Protein AF-A0A382B679-F1 (afdb_monomer)

Sequence (355 aa):
MILNRIDPGTACTVRETGKTGTVKKIYFYPTKFEIEFPDGHVEHYSSKDIEFDGINQESATLQLPPVPDDGIGECWTDWKPFKGESIVKHHFSTTKNLMWKMLTSLEMYNVWFYGIQRAMPHIDTDRYVHRYNFSQLDLKPGAYFKIRPMTIAPWFKCRIMTMEKEKEFGFTFRTTPLTNEYIQFSIHETEVGVWVTCRRTSQGFFSILNQINWLKKSKILQRLDTIVPKVDLKTEDDNADGDTGVPTQFGGFTSRQDYIDYAINMGMQGNMDFVNGIPEKPIRGMAKAGILKAKRTGETPPCPEKPRGGSVPSSGGGVAALSTDELVTYLVNKGLDGDMDTVNGHENKAVRGKA

Solvent-accessible surface area (backbone atoms only — not comparable to full-atom values): 20715 Å² total; per-residue (Å²): 139,69,77,89,74,71,56,73,65,44,50,31,32,33,67,90,77,68,49,63,29,29,31,69,46,77,54,85,82,86,55,49,35,34,33,39,32,92,86,74,50,75,48,79,42,37,76,85,48,44,48,45,71,96,52,91,72,79,76,87,72,82,86,67,69,99,63,52,96,86,25,65,54,62,70,54,74,52,74,52,96,43,35,23,42,34,40,31,29,34,52,39,44,28,55,58,68,58,52,39,50,61,73,67,40,56,74,54,34,41,78,31,41,73,62,35,58,40,52,40,40,63,58,94,60,91,54,71,72,60,33,64,35,58,93,75,52,74,90,46,63,72,33,46,31,33,35,29,30,75,57,95,53,70,76,31,81,24,39,31,66,43,72,41,90,66,39,35,46,25,31,40,44,58,71,52,100,74,45,53,33,41,39,37,38,38,50,44,82,53,83,63,21,26,39,38,35,44,38,40,39,26,57,41,90,48,16,70,65,72,58,59,64,43,84,60,55,61,44,29,59,61,45,39,55,77,73,52,74,76,45,90,50,72,70,94,77,80,87,70,88,78,92,70,92,70,83,61,88,47,79,58,47,94,43,73,64,50,39,35,30,34,36,20,51,38,40,70,73,66,40,50,64,65,41,68,66,45,83,54,65,68,57,34,49,51,22,54,51,46,34,54,47,25,74,72,70,73,56,74,71,71,77,61,80,79,62,93,75,79,81,81,82,75,92,73,88,52,83,86,65,49,52,76,67,56,45,27,52,53,36,31,53,35,42,74,74,67,40,51,66,67,37,69,68,45,85,54,62,69,53,46,74,72,68

Radius of gyration: 33.29 Å; Cα contacts (8 Å, |Δi|>4): 539; chains: 1; bounding box: 71×67×91 Å

Mean predicted aligned error: 19.25 Å

Structure (mmCIF, N/CA/C/O backbone):
data_AF-A0A382B679-F1
#
_entry.id   AF-A0A382B679-F1
#
loop_
_atom_site.group_PDB
_atom_site.id
_atom_site.type_symbol
_atom_site.label_atom_id
_atom_site.label_alt_id
_atom_site.label_comp_id
_atom_site.label_asym_id
_atom_site.label_entity_id
_atom_site.label_seq_id
_atom_site.pdbx_PDB_ins_code
_atom_site.Cartn_x
_atom_site.Cartn_y
_atom_site.Cartn_z
_atom_site.occupancy
_atom_site.B_iso_or_equiv
_atom_site.auth_seq_id
_atom_site.auth_comp_id
_atom_site.auth_asym_id
_atom_site.auth_atom_id
_atom_site.pdbx_PDB_model_num
ATOM 1 N N . MET A 1 1 ? -29.886 -5.579 34.626 1.00 48.09 1 MET A N 1
ATOM 2 C CA . MET A 1 1 ? -30.957 -4.835 35.335 1.00 48.09 1 MET A CA 1
ATOM 3 C C . MET A 1 1 ? -30.725 -4.880 36.848 1.00 48.09 1 MET A C 1
ATOM 5 O O . MET A 1 1 ? -31.315 -5.707 37.528 1.00 48.09 1 MET A O 1
ATOM 9 N N . ILE A 1 2 ? -29.849 -4.017 37.377 1.00 59.00 2 ILE A N 1
ATOM 10 C CA . ILE A 1 2 ? -29.604 -3.881 38.834 1.00 59.00 2 ILE A CA 1
ATOM 11 C C . ILE A 1 2 ? -30.245 -2.590 39.394 1.00 59.00 2 ILE A C 1
ATOM 13 O O . ILE A 1 2 ? -30.511 -2.496 40.585 1.00 59.00 2 ILE A O 1
ATOM 17 N N . LEU A 1 3 ? -30.605 -1.638 38.523 1.00 59.91 3 LEU A N 1
ATOM 18 C CA . LEU A 1 3 ? -31.162 -0.320 38.872 1.00 59.91 3 LEU A CA 1
ATOM 19 C C . LEU A 1 3 ? -32.538 -0.359 39.573 1.00 59.91 3 LEU A C 1
ATOM 21 O O . LEU A 1 3 ? -32.919 0.623 40.194 1.00 59.91 3 LEU A O 1
ATOM 25 N N . ASN A 1 4 ? -33.262 -1.484 39.533 1.00 64.62 4 ASN A N 1
ATOM 26 C CA . ASN A 1 4 ? -34.530 -1.659 40.261 1.00 64.62 4 ASN A CA 1
ATOM 27 C C . ASN A 1 4 ? -34.333 -1.881 41.776 1.00 64.62 4 ASN A C 1
ATOM 29 O O . ASN A 1 4 ? -35.314 -2.056 42.488 1.00 64.62 4 ASN A O 1
ATOM 33 N N . ARG A 1 5 ? -33.080 -1.940 42.252 1.00 66.25 5 ARG A N 1
ATOM 34 C CA . ARG A 1 5 ? -32.710 -2.135 43.667 1.00 66.25 5 ARG A CA 1
ATOM 35 C C . ARG A 1 5 ? -32.285 -0.840 44.366 1.00 66.25 5 ARG A C 1
ATOM 37 O O . ARG A 1 5 ? -31.728 -0.902 45.453 1.00 66.25 5 ARG A O 1
ATOM 44 N N . ILE A 1 6 ? -32.451 0.308 43.710 1.00 72.62 6 ILE A N 1
ATOM 45 C CA . ILE A 1 6 ? -32.097 1.601 44.294 1.00 72.62 6 ILE A CA 1
ATOM 46 C C . ILE A 1 6 ? -33.282 2.061 45.129 1.00 72.62 6 ILE A C 1
ATOM 48 O O . ILE A 1 6 ? -34.364 2.278 44.587 1.00 72.62 6 ILE A O 1
ATOM 52 N N . ASP A 1 7 ? -33.052 2.234 46.425 1.00 76.25 7 ASP A N 1
ATOM 53 C CA . ASP A 1 7 ? -34.023 2.815 47.342 1.00 76.25 7 ASP A CA 1
ATOM 54 C C . ASP A 1 7 ? -33.708 4.305 47.578 1.00 76.25 7 ASP A C 1
ATOM 56 O O . ASP A 1 7 ? -32.536 4.714 47.535 1.00 76.25 7 ASP A O 1
ATOM 60 N N . PRO A 1 8 ? -34.725 5.151 47.832 1.00 76.06 8 PRO A N 1
ATOM 61 C CA . PRO A 1 8 ? -34.507 6.510 48.317 1.00 76.06 8 PRO A CA 1
ATOM 62 C C . PRO A 1 8 ? -33.623 6.496 49.577 1.00 76.06 8 PRO A C 1
ATOM 64 O O . PRO A 1 8 ? -33.892 5.754 50.519 1.00 76.06 8 PRO A O 1
ATOM 67 N N . GLY A 1 9 ? -32.559 7.298 49.585 1.00 74.56 9 GLY A N 1
ATOM 68 C CA . GLY A 1 9 ? -31.523 7.328 50.624 1.00 74.56 9 GLY A CA 1
ATOM 69 C C . GLY A 1 9 ? -30.183 6.709 50.210 1.00 74.56 9 GLY A C 1
ATOM 70 O O . GLY A 1 9 ? -29.210 6.840 50.947 1.00 74.56 9 GLY A O 1
ATOM 71 N N . THR A 1 10 ? -30.095 6.086 49.031 1.00 81.12 10 THR A N 1
ATOM 72 C CA . THR A 1 10 ? -28.827 5.543 48.512 1.00 81.12 10 THR A CA 1
ATOM 73 C C . THR A 1 10 ? -27.819 6.671 48.249 1.00 81.12 10 THR A C 1
ATOM 75 O O . THR A 1 10 ? -28.161 7.677 47.619 1.00 81.12 10 THR A O 1
ATOM 78 N N . ALA A 1 11 ? -26.579 6.507 48.724 1.00 81.56 11 ALA A N 1
ATOM 79 C CA . ALA A 1 11 ? -25.482 7.429 48.443 1.00 81.56 11 ALA A CA 1
ATOM 80 C C . ALA A 1 11 ? -25.020 7.284 46.987 1.00 81.56 11 ALA A C 1
ATOM 82 O O . ALA A 1 11 ? -24.944 6.179 46.443 1.00 81.56 11 ALA A O 1
ATOM 83 N N . CYS A 1 12 ? -24.735 8.407 46.340 1.00 79.19 12 CYS A N 1
ATOM 84 C CA . CYS A 1 12 ? -24.373 8.426 44.934 1.00 79.19 12 CYS A CA 1
ATOM 85 C C . CYS A 1 12 ? -23.374 9.540 44.616 1.00 79.19 12 CYS A C 1
ATOM 87 O O . CYS A 1 12 ? -23.339 10.571 45.289 1.00 79.19 12 CYS A O 1
ATOM 89 N N . THR A 1 13 ? -22.562 9.321 43.589 1.00 83.12 13 THR A N 1
ATOM 90 C CA . THR A 1 13 ? -21.509 10.237 43.150 1.00 83.12 13 THR A CA 1
ATOM 91 C C . THR A 1 13 ? -21.766 10.628 41.704 1.00 83.12 13 THR A C 1
ATOM 93 O O . THR A 1 13 ? -21.940 9.767 40.841 1.00 83.12 13 THR A O 1
ATOM 96 N N . VAL A 1 14 ? -21.786 11.928 41.419 1.00 81.38 14 VAL A N 1
ATOM 97 C CA . VAL A 1 14 ? -21.922 12.429 40.046 1.00 81.38 14 VAL A CA 1
ATOM 98 C C . VAL A 1 14 ? -20.587 12.273 39.319 1.00 81.38 14 VAL A C 1
ATOM 100 O O . VAL A 1 14 ? -19.566 12.769 39.794 1.00 81.38 14 VAL A O 1
ATOM 103 N N . ARG A 1 15 ? -20.583 11.623 38.151 1.00 79.31 15 ARG A N 1
ATOM 104 C CA . ARG A 1 15 ? -19.355 11.296 37.400 1.00 79.31 15 ARG A CA 1
ATOM 105 C C . ARG A 1 15 ? -18.600 12.531 36.900 1.00 79.31 15 ARG A C 1
ATOM 107 O O . ARG A 1 15 ? -17.377 12.545 36.928 1.00 79.31 15 ARG A O 1
ATOM 114 N N . GLU A 1 16 ? -19.311 13.568 36.453 1.00 75.88 16 GLU A N 1
ATOM 115 C CA . GLU A 1 16 ? -18.689 14.780 35.892 1.00 75.88 16 GLU A CA 1
ATOM 116 C C . GLU A 1 16 ? -18.066 15.689 36.955 1.00 75.88 16 GLU A C 1
ATOM 118 O O . GLU A 1 16 ? -17.020 16.293 36.730 1.00 75.88 16 GLU A O 1
ATOM 123 N N . THR A 1 17 ? -18.717 15.811 38.114 1.00 75.69 17 THR A N 1
ATOM 124 C CA . THR A 1 17 ? -18.329 16.778 39.152 1.00 75.69 17 THR A CA 1
ATOM 125 C C . THR A 1 17 ? -17.650 16.130 40.354 1.00 75.69 17 THR A C 1
ATOM 127 O O . THR A 1 17 ? -17.071 16.841 41.174 1.00 75.69 17 THR A O 1
ATOM 130 N N . GLY A 1 18 ? -17.723 14.802 40.488 1.00 76.81 18 GLY A N 1
ATOM 131 C CA . GLY A 1 18 ? -17.204 14.046 41.630 1.00 76.81 18 GLY A CA 1
ATOM 132 C C . GLY A 1 18 ? -17.934 14.323 42.948 1.00 76.81 18 GLY A C 1
ATOM 133 O O . GLY A 1 18 ? -17.474 13.891 44.003 1.00 76.81 18 GLY A O 1
ATOM 134 N N . LYS A 1 19 ? -19.047 15.068 42.921 1.00 80.62 19 LYS A N 1
ATOM 135 C CA . LYS A 1 19 ? -19.799 15.438 44.124 1.00 80.62 19 LYS A CA 1
ATOM 136 C C . LYS A 1 19 ? -20.657 14.273 44.602 1.00 80.62 19 LYS A C 1
ATOM 138 O O . LYS A 1 19 ? -21.326 13.620 43.800 1.00 80.62 19 LYS A O 1
ATOM 143 N N . THR A 1 20 ? -20.667 14.062 45.913 1.00 82.00 20 THR A N 1
ATOM 144 C CA . THR A 1 20 ? -21.483 13.049 46.580 1.00 82.00 20 THR A CA 1
ATOM 145 C C . THR A 1 20 ? -22.825 13.634 47.018 1.00 82.00 20 THR A C 1
ATOM 147 O O . THR A 1 20 ? -22.902 14.764 47.504 1.00 82.00 20 THR A O 1
ATOM 150 N N . GLY A 1 21 ? -23.897 12.869 46.840 1.00 83.94 21 GLY A N 1
ATOM 151 C CA . GLY A 1 21 ? -25.256 13.245 47.217 1.00 83.94 21 GLY A CA 1
ATOM 152 C C . GLY A 1 21 ? -26.111 12.024 47.545 1.00 83.94 21 GLY A C 1
ATOM 153 O O . GLY A 1 21 ? -25.662 10.880 47.442 1.00 83.94 21 GLY A O 1
ATOM 154 N N . THR A 1 22 ? -27.353 12.263 47.957 1.00 85.38 22 THR A N 1
ATOM 155 C CA . THR A 1 22 ? -28.300 11.198 48.332 1.00 85.38 22 THR A CA 1
ATOM 156 C C . THR A 1 22 ? -29.531 11.214 47.436 1.00 85.38 22 THR A C 1
ATOM 158 O O . THR A 1 22 ? -30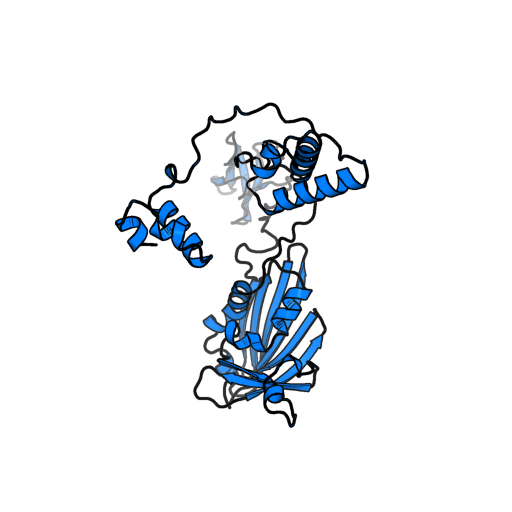.044 12.276 47.081 1.00 85.38 22 THR A O 1
ATOM 161 N N . VAL A 1 23 ? -30.007 10.030 47.045 1.00 82.69 23 VAL A N 1
ATOM 162 C CA . VAL A 1 23 ? -31.189 9.897 46.181 1.00 82.69 23 VAL A CA 1
ATOM 163 C C . VAL A 1 23 ? -32.452 10.204 46.984 1.00 82.69 23 VAL A C 1
ATOM 165 O O . VAL A 1 23 ? -32.832 9.429 47.856 1.00 82.69 23 VAL A O 1
ATOM 168 N N . LYS A 1 24 ? -33.141 11.305 46.677 1.00 81.94 24 LYS A N 1
ATOM 169 C CA . LYS A 1 24 ? -34.356 11.735 47.392 1.00 81.94 24 LYS A CA 1
ATOM 170 C C . LYS A 1 24 ? -35.624 11.137 46.797 1.00 81.94 24 LYS A C 1
ATOM 172 O O . LYS A 1 24 ? -36.516 10.691 47.518 1.00 81.94 24 LYS A O 1
ATOM 177 N N . LYS A 1 25 ? -35.715 11.145 45.467 1.00 80.50 25 LYS A N 1
ATOM 178 C CA . LYS A 1 25 ? -36.855 10.616 44.716 1.00 80.50 25 LYS A CA 1
ATOM 179 C C . LYS A 1 25 ? -36.383 9.902 43.464 1.00 80.50 25 LYS A C 1
ATOM 181 O O . LYS A 1 25 ? -35.457 10.336 42.778 1.00 80.50 25 LYS A O 1
ATOM 186 N N . ILE A 1 26 ? -37.076 8.811 43.168 1.00 77.19 26 ILE A N 1
ATOM 187 C CA . ILE A 1 26 ? -36.872 7.997 41.978 1.00 77.19 26 ILE A CA 1
ATOM 188 C C . ILE A 1 26 ? -38.131 8.142 41.136 1.00 77.19 26 ILE A C 1
ATOM 190 O O . ILE A 1 26 ? -39.224 7.784 41.575 1.00 77.19 26 ILE A O 1
ATOM 194 N N . TYR A 1 27 ? -37.990 8.690 39.934 1.00 77.25 27 TYR A N 1
ATOM 195 C CA . TYR A 1 27 ? -39.102 8.794 38.998 1.00 77.25 27 TYR A CA 1
ATOM 196 C C . TYR A 1 27 ? -39.236 7.458 38.250 1.00 77.25 27 TYR A C 1
ATOM 198 O O . TYR A 1 27 ? -38.284 6.986 37.625 1.00 77.25 27 TYR A O 1
ATOM 206 N N . PHE A 1 28 ? -40.396 6.800 38.382 1.00 57.09 28 PHE A N 1
ATOM 207 C CA . PHE A 1 28 ? -40.606 5.439 37.877 1.00 57.09 28 PHE A CA 1
ATOM 208 C C . PHE A 1 28 ? -40.767 5.435 36.347 1.00 57.09 28 PHE A C 1
ATOM 210 O O . PHE A 1 28 ? -41.571 6.191 35.807 1.00 57.09 28 PHE A O 1
ATOM 217 N N . TYR A 1 29 ? -40.026 4.534 35.690 1.00 50.34 29 TYR A N 1
ATOM 218 C CA . TYR A 1 29 ? -39.764 4.411 34.244 1.00 50.34 29 TYR A CA 1
ATOM 219 C C . TYR A 1 29 ? -38.767 5.442 33.662 1.00 50.34 29 TYR A C 1
ATOM 221 O O . TYR A 1 29 ? -39.010 6.643 33.639 1.00 50.34 29 TYR A O 1
ATOM 229 N N . PRO A 1 30 ? -37.603 4.986 33.172 1.00 55.56 30 PRO A N 1
ATOM 230 C CA . PRO A 1 30 ? -36.353 5.114 33.909 1.00 55.56 30 PRO A CA 1
ATOM 231 C C . PRO A 1 30 ? -35.388 6.041 33.171 1.00 55.56 30 PRO A C 1
ATOM 233 O O . PRO A 1 30 ? -34.813 5.655 32.161 1.00 55.56 30 PRO A O 1
ATOM 236 N N . THR A 1 31 ? -35.197 7.265 33.659 1.00 66.38 31 THR A N 1
ATOM 237 C CA . THR A 1 31 ? -34.135 8.150 33.136 1.00 66.38 31 THR A CA 1
ATOM 238 C C . THR A 1 31 ? -33.651 9.219 34.108 1.00 66.38 31 THR A C 1
ATOM 240 O O . THR A 1 31 ? -32.682 9.885 33.766 1.00 66.38 31 THR A O 1
ATOM 243 N N . LYS A 1 32 ? -34.283 9.442 35.273 1.00 78.69 32 LYS A N 1
ATOM 244 C CA . LYS A 1 32 ? -33.943 10.587 36.136 1.00 78.69 32 LYS A CA 1
ATOM 245 C C . LYS A 1 32 ? -34.036 10.278 37.633 1.00 78.69 32 LYS A C 1
ATOM 247 O O . LYS A 1 32 ? -35.041 9.735 38.092 1.00 78.69 32 LYS A O 1
ATOM 252 N N . PHE A 1 33 ? -33.011 10.694 38.372 1.00 81.56 33 PHE A N 1
ATOM 253 C CA . PHE A 1 33 ? -32.907 10.661 39.830 1.00 81.56 33 PHE A CA 1
ATOM 254 C C . PHE A 1 33 ? -32.815 12.081 40.366 1.00 81.56 33 PHE A C 1
ATOM 256 O O . PHE A 1 33 ? -32.089 12.904 39.811 1.00 81.56 33 PHE A O 1
ATOM 263 N N . GLU A 1 34 ? -33.539 12.352 41.444 1.00 82.94 34 GLU A N 1
ATOM 264 C CA . GLU A 1 34 ? -33.421 13.599 42.194 1.00 82.94 34 GLU A CA 1
ATOM 265 C C . GLU A 1 34 ? -32.376 13.404 43.296 1.00 82.94 34 GLU A C 1
ATOM 267 O O . GLU A 1 34 ? -32.580 12.586 44.200 1.00 82.94 34 GLU A O 1
ATOM 272 N N . ILE A 1 35 ? -31.253 14.115 43.191 1.00 82.31 35 ILE A N 1
ATOM 273 C CA . ILE A 1 35 ? -30.131 14.037 44.131 1.00 82.31 35 ILE A CA 1
ATOM 274 C C . ILE A 1 35 ? -30.124 15.290 44.996 1.00 82.31 35 ILE A C 1
ATOM 276 O O . ILE A 1 35 ? -30.135 16.406 44.478 1.00 82.31 35 ILE A O 1
ATOM 280 N N . GLU A 1 36 ? -30.069 15.094 46.308 1.00 83.88 36 GLU A N 1
ATOM 281 C CA . GLU A 1 36 ? -29.874 16.154 47.293 1.00 83.88 36 GLU A CA 1
ATOM 282 C C . GLU A 1 36 ? -28.410 16.175 47.745 1.00 83.88 36 GLU A C 1
ATOM 284 O O . GLU A 1 36 ? -27.866 15.160 48.201 1.00 83.88 36 GLU A O 1
ATOM 289 N N . PHE A 1 37 ? -27.767 17.331 47.580 1.00 83.44 37 PHE A N 1
ATOM 290 C CA . PHE A 1 37 ? -26.382 17.571 47.982 1.00 83.44 37 PHE A CA 1
ATOM 291 C C . PHE A 1 37 ? -26.294 18.101 49.424 1.00 83.44 37 PHE A C 1
ATOM 293 O O . PHE A 1 37 ? -27.277 18.643 49.934 1.00 83.44 37 PHE A O 1
ATOM 300 N N . PRO A 1 38 ? -25.114 18.028 50.073 1.00 77.69 38 PRO A N 1
ATOM 301 C CA . PRO A 1 38 ? -24.908 18.533 51.437 1.00 77.69 38 PRO A CA 1
ATOM 302 C C . PRO A 1 38 ? -25.279 20.013 51.632 1.00 77.69 38 PRO A C 1
ATOM 304 O O . PRO A 1 38 ? -25.639 20.416 52.733 1.00 77.69 38 PRO A O 1
ATOM 307 N N . ASP A 1 39 ? -25.239 20.801 50.553 1.00 77.50 39 ASP A N 1
ATOM 308 C CA . ASP A 1 39 ? -25.575 22.230 50.536 1.00 77.50 39 ASP A CA 1
ATOM 309 C C . ASP A 1 39 ? -27.096 22.504 50.465 1.00 77.50 39 ASP A C 1
ATOM 311 O O . ASP A 1 39 ? -27.519 23.655 50.359 1.00 77.50 39 ASP A O 1
ATOM 315 N N . GLY A 1 40 ? -27.939 21.461 50.475 1.00 75.69 40 GLY A N 1
ATOM 316 C CA . GLY A 1 40 ? -29.402 21.562 50.356 1.00 75.69 40 GLY A CA 1
ATOM 317 C C . GLY A 1 40 ? -29.912 21.810 48.930 1.00 75.69 40 GLY A C 1
ATOM 318 O O . GLY A 1 40 ? -31.115 21.963 48.717 1.00 75.69 40 GLY A O 1
ATOM 319 N N . HIS A 1 41 ? -29.013 21.850 47.943 1.00 82.69 41 HIS A N 1
ATOM 320 C CA . HIS A 1 41 ? -29.359 21.970 46.529 1.00 82.69 41 HIS A CA 1
ATOM 321 C C . HIS A 1 41 ? -29.820 20.623 45.961 1.00 82.69 41 HIS A C 1
ATOM 323 O O . HIS A 1 41 ? -29.263 19.575 46.296 1.00 82.69 41 HIS A O 1
ATOM 329 N N . VAL A 1 42 ? -30.817 20.666 45.076 1.00 82.62 42 VAL A N 1
ATOM 330 C CA . VAL A 1 42 ? -31.427 19.479 44.474 1.00 82.62 42 VAL A CA 1
ATOM 331 C C . VAL A 1 42 ? -31.299 19.544 42.957 1.00 82.62 42 VAL A C 1
ATOM 333 O O . VAL A 1 42 ? -31.737 20.510 42.335 1.00 82.62 42 VAL A O 1
ATOM 336 N N . GLU A 1 43 ? -30.735 18.501 42.353 1.00 82.88 43 GLU A N 1
ATOM 337 C CA . GLU A 1 43 ? -30.569 18.395 40.899 1.00 82.88 43 GLU A CA 1
ATOM 338 C C . GLU A 1 43 ? -31.060 17.056 40.365 1.00 82.88 43 GLU A C 1
ATOM 340 O O . GLU A 1 43 ? -31.185 16.069 41.090 1.00 82.88 43 GLU A O 1
ATOM 345 N N . HIS A 1 44 ? -31.343 17.038 39.064 1.00 83.44 44 HIS A N 1
ATOM 346 C CA . HIS A 1 44 ? -31.867 15.874 38.368 1.00 83.44 44 HIS A CA 1
ATOM 347 C C . HIS A 1 44 ? -30.801 15.302 37.440 1.00 83.44 44 HIS A C 1
ATOM 349 O O . HIS A 1 44 ? -30.386 15.976 36.500 1.00 83.44 44 HIS A O 1
ATOM 355 N N . TYR A 1 45 ? -30.421 14.049 37.663 1.00 80.56 45 TYR A N 1
ATOM 356 C CA . TYR A 1 45 ? -29.371 13.371 36.902 1.00 80.56 45 TYR A CA 1
ATOM 357 C C . TYR A 1 45 ? -29.867 12.059 36.297 1.00 80.56 45 TYR A C 1
ATOM 359 O O . TYR A 1 45 ? -30.781 11.427 36.835 1.00 80.56 45 TYR A O 1
ATOM 367 N N . SER A 1 46 ? -29.276 11.637 35.176 1.00 81.56 46 SER A N 1
ATOM 368 C CA . SER A 1 46 ? -29.605 10.354 34.554 1.00 81.56 46 SER A CA 1
ATOM 369 C C . SER A 1 46 ? -28.846 9.198 35.190 1.00 81.56 46 SER A C 1
ATOM 371 O O . SER A 1 46 ? -27.784 9.376 35.774 1.00 81.56 46 SER A O 1
ATOM 373 N N . SER A 1 47 ? -29.346 7.973 35.014 1.00 75.94 47 SER A N 1
ATOM 374 C CA . SER A 1 47 ? -28.679 6.755 35.499 1.00 75.94 47 SER A CA 1
ATOM 375 C C . SER A 1 47 ? -27.251 6.584 34.973 1.00 75.94 47 SER A C 1
ATOM 377 O O . SER A 1 47 ? -26.490 5.819 35.551 1.00 75.94 47 SER A O 1
ATOM 379 N N . LYS A 1 48 ? -26.919 7.227 33.846 1.00 75.25 48 LYS A N 1
ATOM 380 C CA . LYS A 1 48 ? -25.593 7.179 33.214 1.00 75.25 48 LYS A CA 1
ATOM 381 C C . LYS A 1 48 ? -24.603 8.174 33.825 1.00 75.25 48 LYS A C 1
ATOM 383 O O . LYS A 1 48 ? -23.402 7.948 33.730 1.00 75.25 48 LYS A O 1
ATOM 388 N N . ASP A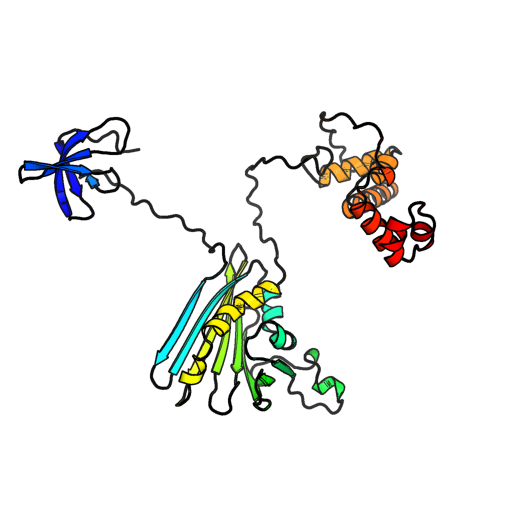 1 49 ? -25.104 9.232 34.456 1.00 77.31 49 ASP A N 1
ATOM 389 C CA . ASP A 1 49 ? -24.296 10.356 34.945 1.00 77.31 49 ASP A CA 1
ATOM 390 C C . ASP A 1 49 ? -23.884 10.164 36.414 1.00 77.31 49 ASP A C 1
ATOM 392 O O . ASP A 1 49 ? -23.093 10.936 36.955 1.00 77.31 49 ASP A O 1
ATOM 396 N N . ILE A 1 50 ? -24.422 9.127 37.064 1.00 79.44 50 ILE A N 1
ATOM 397 C CA . ILE A 1 50 ? -24.328 8.884 38.503 1.00 79.44 50 ILE A CA 1
ATOM 398 C C . ILE A 1 50 ? -23.798 7.474 38.750 1.00 79.44 50 ILE A C 1
ATOM 400 O O . ILE A 1 50 ? -24.291 6.508 38.165 1.00 79.44 50 ILE A O 1
ATOM 404 N N . GLU A 1 51 ? -22.848 7.345 39.666 1.00 80.56 51 GLU A N 1
ATOM 405 C CA . GLU A 1 51 ? -22.442 6.070 40.255 1.00 80.56 51 GLU A CA 1
ATOM 406 C C . GLU A 1 51 ? -23.117 5.905 41.617 1.00 80.56 51 GLU A C 1
ATOM 408 O O . GLU A 1 51 ? -23.037 6.787 42.470 1.00 80.56 51 GLU A O 1
ATOM 413 N N . PHE A 1 52 ? -23.818 4.790 41.819 1.00 80.12 52 PHE A N 1
ATOM 414 C CA . PHE A 1 52 ? -24.449 4.478 43.102 1.00 80.12 52 PHE A CA 1
ATOM 415 C C . PHE A 1 52 ? -23.499 3.639 43.946 1.00 80.12 52 PHE A C 1
ATOM 417 O O . PHE A 1 52 ? -22.931 2.659 43.456 1.00 80.12 52 PHE A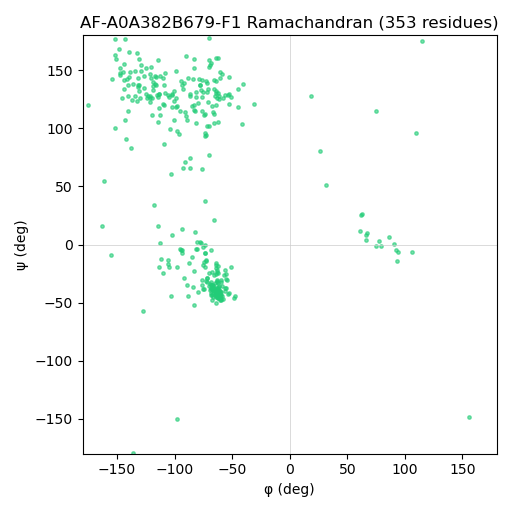 O 1
ATOM 424 N N . ASP A 1 53 ? -23.360 3.999 45.217 1.00 73.75 53 ASP A N 1
ATOM 425 C CA . ASP A 1 53 ? -22.514 3.260 46.143 1.00 73.75 53 ASP A CA 1
ATOM 426 C C . ASP A 1 53 ? -23.063 1.833 46.345 1.00 73.75 53 ASP A C 1
ATOM 428 O O . ASP A 1 53 ? -24.264 1.628 46.538 1.00 73.75 53 ASP A O 1
ATOM 432 N N . GLY A 1 54 ? -22.199 0.825 46.217 1.00 68.44 54 GLY A N 1
ATOM 433 C CA . GLY A 1 54 ? -22.579 -0.593 46.288 1.00 68.44 54 GLY A CA 1
ATOM 434 C C . GLY A 1 54 ? -23.222 -1.203 45.029 1.00 68.44 54 GLY A C 1
ATOM 435 O O . GLY A 1 54 ? -23.489 -2.408 45.021 1.00 68.44 54 GLY A O 1
ATOM 436 N N . ILE A 1 55 ? -23.434 -0.440 43.947 1.00 71.31 55 ILE A N 1
ATOM 437 C CA . ILE A 1 55 ? -23.917 -0.974 42.660 1.00 71.31 55 ILE A CA 1
ATOM 438 C C . ILE A 1 55 ? -22.823 -0.843 41.604 1.00 71.31 55 ILE A C 1
ATOM 440 O O . ILE A 1 55 ? -22.530 0.247 41.121 1.00 71.31 55 ILE A O 1
ATOM 444 N N . ASN A 1 56 ? -22.270 -1.979 41.174 1.00 68.06 56 ASN A N 1
ATOM 445 C CA . ASN A 1 56 ? -21.348 -2.001 40.045 1.00 68.06 56 ASN A CA 1
ATOM 446 C C . ASN A 1 56 ? -22.125 -1.756 38.739 1.00 68.06 56 ASN A C 1
ATOM 448 O O . ASN A 1 56 ? -22.832 -2.637 38.241 1.00 68.06 56 ASN A O 1
ATOM 452 N N . GLN A 1 57 ? -22.041 -0.533 38.222 1.00 69.31 57 GLN A N 1
ATOM 453 C CA . GLN A 1 57 ? -22.501 -0.201 36.882 1.00 69.31 57 GLN A CA 1
ATOM 454 C C . GLN A 1 57 ? -21.350 -0.432 35.906 1.00 69.31 57 GLN A C 1
ATOM 456 O O . GLN A 1 57 ? -20.419 0.371 35.846 1.00 69.31 57 GLN A O 1
ATOM 461 N N . GLU A 1 58 ? -21.431 -1.495 35.109 1.00 68.19 58 GLU A N 1
ATOM 462 C CA . GLU A 1 58 ? -20.513 -1.661 33.984 1.00 68.19 58 GLU A CA 1
ATOM 463 C C . GLU A 1 58 ? -20.640 -0.447 33.059 1.00 68.19 58 GLU A C 1
ATOM 465 O O . GLU A 1 58 ? -21.741 -0.062 32.646 1.00 68.19 58 GLU A O 1
ATOM 470 N N . SER A 1 59 ? -19.514 0.206 32.775 1.00 65.69 59 SER A N 1
ATOM 471 C CA . SER A 1 59 ? -19.493 1.303 31.821 1.00 65.69 59 SER A CA 1
ATOM 472 C C . SER A 1 59 ? -19.904 0.764 30.454 1.00 65.69 59 SER A C 1
ATOM 474 O O . SER A 1 59 ? -19.391 -0.250 29.982 1.00 65.69 59 SER A O 1
ATOM 476 N N . ALA A 1 60 ? -20.858 1.439 29.812 1.00 65.88 60 ALA A N 1
ATOM 477 C CA . ALA A 1 60 ? -21.229 1.107 28.448 1.00 65.88 60 ALA A CA 1
ATOM 478 C C . ALA A 1 60 ? -20.007 1.341 27.553 1.00 65.88 60 ALA A C 1
ATOM 480 O O . ALA A 1 60 ? -19.628 2.483 27.286 1.00 65.88 60 ALA A O 1
ATOM 481 N N . THR A 1 61 ? -19.369 0.259 27.120 1.00 69.94 61 THR A N 1
ATOM 482 C CA . THR A 1 61 ? -18.318 0.314 26.112 1.00 69.94 61 THR A CA 1
ATOM 483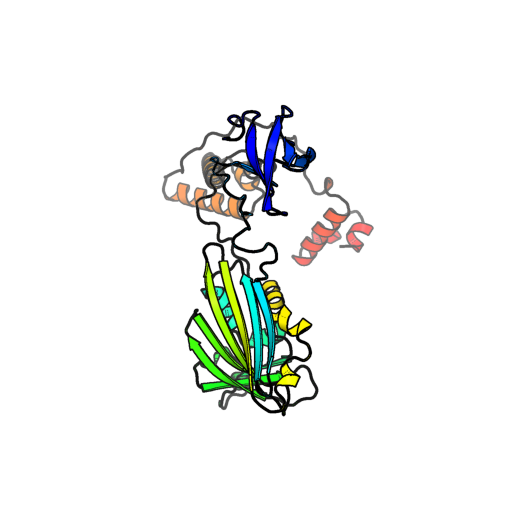 C C . THR A 1 61 ? -18.984 0.381 24.747 1.00 69.94 61 THR A C 1
ATOM 485 O O . THR A 1 61 ? -19.871 -0.411 24.423 1.00 69.94 61 THR A O 1
ATOM 488 N N . LEU A 1 62 ? -18.599 1.376 23.948 1.00 75.12 62 LEU A N 1
ATOM 489 C CA . LEU A 1 62 ? -19.035 1.445 22.562 1.00 75.12 62 LEU A CA 1
ATOM 490 C C . LEU A 1 62 ? -18.413 0.257 21.822 1.00 75.12 62 LEU A C 1
ATOM 492 O O . LEU A 1 62 ? -17.196 0.203 21.657 1.00 75.12 62 LEU A O 1
ATOM 496 N N . GLN A 1 63 ? -19.249 -0.689 21.396 1.00 74.81 63 GLN A N 1
ATOM 497 C CA . GLN A 1 63 ? -18.831 -1.779 20.519 1.00 74.81 63 GLN A CA 1
ATOM 498 C C . GLN A 1 63 ? -18.634 -1.192 19.123 1.00 74.81 63 GLN A C 1
ATOM 500 O O . GLN A 1 63 ? -19.592 -0.971 18.384 1.00 74.81 63 GLN A O 1
ATOM 505 N N . LEU A 1 64 ? -17.390 -0.847 18.803 1.00 72.50 64 LEU A N 1
ATOM 506 C CA . LEU A 1 64 ? -17.011 -0.439 17.458 1.00 72.50 64 LEU A CA 1
ATOM 507 C C . LEU A 1 64 ? -16.737 -1.692 16.623 1.00 72.50 64 LEU A C 1
ATOM 509 O O . LEU A 1 64 ? -16.165 -2.651 17.150 1.00 72.50 64 LEU A O 1
ATOM 513 N N . PRO A 1 65 ? -17.112 -1.701 15.332 1.00 75.75 65 PRO A N 1
ATOM 514 C CA . PRO A 1 65 ? -16.727 -2.793 14.458 1.00 75.75 65 PRO A CA 1
ATOM 515 C C . PRO A 1 65 ? -15.191 -2.906 14.418 1.00 75.75 65 PRO A C 1
ATOM 517 O O . PRO A 1 65 ? -14.491 -1.890 14.487 1.00 75.75 65 PRO A O 1
ATOM 520 N N . PRO A 1 66 ? -14.640 -4.127 14.290 1.00 77.94 66 PRO A N 1
ATOM 521 C CA . PRO A 1 66 ? -13.191 -4.342 14.253 1.00 77.94 66 PRO A CA 1
ATOM 522 C C . PRO A 1 66 ? -12.526 -3.666 13.044 1.00 77.94 66 PRO A C 1
ATOM 524 O O . PRO A 1 66 ? -11.332 -3.361 13.072 1.00 77.94 66 PRO A O 1
ATOM 527 N N . VAL A 1 67 ? -13.299 -3.417 11.985 1.00 82.62 67 VAL A N 1
ATOM 528 C CA . VAL A 1 67 ? -12.884 -2.696 10.785 1.00 82.62 67 VAL A CA 1
ATOM 529 C C . VAL A 1 67 ? -13.826 -1.503 10.594 1.00 82.62 67 VAL A C 1
ATOM 531 O O . VAL A 1 67 ? -15.038 -1.706 10.591 1.00 82.62 67 VAL A O 1
ATOM 534 N N . PRO A 1 68 ? -13.305 -0.273 10.436 1.00 83.50 68 PRO A N 1
ATOM 535 C CA . PRO A 1 68 ? -14.125 0.891 10.100 1.00 83.50 68 PRO A CA 1
ATOM 536 C C . PRO A 1 68 ? -14.837 0.716 8.755 1.00 83.50 68 PRO A C 1
ATOM 538 O O . PRO A 1 68 ? -14.256 0.132 7.842 1.00 83.50 68 PRO A O 1
ATOM 541 N N . ASP A 1 69 ? -16.026 1.301 8.592 1.00 77.44 69 ASP A N 1
ATOM 542 C CA . ASP A 1 69 ? -16.829 1.181 7.360 1.00 77.44 69 ASP A CA 1
ATOM 543 C C . ASP A 1 69 ? -16.066 1.627 6.097 1.00 77.44 69 ASP A C 1
ATOM 545 O O . ASP A 1 69 ? -16.142 0.985 5.051 1.00 77.44 69 ASP A O 1
ATOM 549 N N . ASP A 1 70 ? -15.248 2.680 6.209 1.00 79.81 70 ASP A N 1
ATOM 550 C CA . ASP A 1 70 ? -14.421 3.190 5.106 1.00 79.81 70 ASP A CA 1
ATOM 551 C C . ASP A 1 70 ? -13.114 2.391 4.898 1.00 79.81 70 ASP A C 1
ATOM 553 O O . ASP A 1 70 ? -12.317 2.704 4.007 1.00 79.81 70 ASP A O 1
ATOM 557 N N . GLY A 1 71 ? -12.825 1.405 5.755 1.00 84.75 71 GLY A N 1
ATOM 558 C CA . GLY A 1 71 ? -11.576 0.633 5.767 1.00 84.75 71 GLY A CA 1
ATOM 559 C C . GLY A 1 71 ? -10.323 1.444 6.128 1.00 84.75 71 GLY A C 1
ATOM 560 O O . GLY A 1 71 ? -9.211 0.917 6.100 1.00 84.75 71 GLY A O 1
ATOM 561 N N . ILE A 1 72 ? -10.467 2.726 6.468 1.00 89.94 72 ILE A N 1
ATOM 562 C CA . ILE A 1 72 ? -9.350 3.630 6.754 1.00 89.94 72 ILE A CA 1
ATOM 563 C C . ILE A 1 72 ? -8.848 3.385 8.179 1.00 89.94 72 ILE A C 1
ATOM 565 O O . ILE A 1 72 ? -9.590 3.530 9.145 1.00 89.94 72 ILE A O 1
ATOM 569 N N . GLY A 1 73 ? -7.568 3.039 8.307 1.00 89.69 73 GLY A N 1
ATOM 570 C CA . GLY A 1 73 ? -6.880 2.923 9.589 1.00 89.69 73 GLY A CA 1
ATOM 571 C C . GLY A 1 73 ? -6.071 4.174 9.933 1.00 89.69 73 GLY A C 1
ATOM 572 O O . GLY A 1 73 ? -6.383 5.294 9.534 1.00 89.69 73 GLY A O 1
ATOM 573 N N . GLU A 1 74 ? -4.981 3.975 10.673 1.00 92.38 74 GLU A N 1
ATOM 574 C CA . GLU A 1 74 ? -4.046 5.041 11.036 1.00 92.38 74 GLU A CA 1
ATOM 575 C C . GLU A 1 74 ? -3.489 5.780 9.812 1.00 92.38 74 GLU A C 1
ATOM 577 O O . GLU A 1 74 ? -2.947 5.177 8.883 1.00 92.38 74 GLU A O 1
ATOM 582 N N . CYS A 1 75 ? -3.573 7.109 9.831 1.00 95.12 75 CYS A N 1
ATOM 583 C CA . CYS A 1 75 ? -3.049 7.958 8.772 1.00 95.12 75 CYS A CA 1
ATOM 584 C C . CYS A 1 75 ? -2.466 9.243 9.362 1.00 95.12 75 CYS A C 1
ATOM 586 O O . CYS A 1 75 ? -3.203 10.139 9.772 1.00 95.12 75 CYS A O 1
ATOM 588 N N . TRP A 1 76 ? -1.140 9.363 9.371 1.00 95.25 76 TRP A N 1
ATOM 589 C CA . TRP A 1 76 ? -0.458 10.535 9.912 1.00 95.25 76 TRP A CA 1
ATOM 590 C C . TRP A 1 76 ? 0.890 10.778 9.238 1.00 95.25 76 TRP A C 1
ATOM 592 O O . TRP A 1 76 ? 1.470 9.911 8.580 1.00 95.25 76 TRP A O 1
ATOM 602 N N . THR A 1 77 ? 1.391 11.993 9.420 1.00 95.69 77 THR A N 1
ATOM 603 C CA . THR A 1 77 ? 2.723 12.396 8.993 1.00 95.69 77 THR A CA 1
ATOM 604 C C . THR A 1 77 ? 3.384 13.203 10.098 1.00 95.69 77 THR A C 1
ATOM 606 O O . THR A 1 77 ? 2.747 14.064 10.696 1.00 95.69 77 THR A O 1
ATOM 609 N N . ASP A 1 78 ? 4.663 12.941 10.342 1.00 94.88 78 ASP A N 1
ATOM 610 C CA . ASP A 1 78 ? 5.494 13.696 11.275 1.00 94.88 78 ASP A CA 1
ATOM 611 C C . ASP A 1 78 ? 6.794 14.112 10.587 1.00 94.88 78 ASP A C 1
ATOM 613 O O . ASP A 1 78 ? 7.316 13.448 9.679 1.00 94.88 78 ASP A O 1
ATOM 617 N N . TRP A 1 79 ? 7.329 15.249 11.002 1.00 94.94 79 TRP A N 1
ATOM 618 C CA . TRP A 1 79 ? 8.632 15.692 10.555 1.00 94.94 79 TRP A CA 1
ATOM 619 C C . TRP A 1 79 ? 9.398 16.313 11.710 1.00 94.94 79 TRP A C 1
ATOM 621 O O . TRP A 1 79 ? 8.952 17.252 12.364 1.00 94.94 79 TRP A O 1
ATOM 631 N N . LYS A 1 80 ? 10.610 15.807 11.899 1.00 93.56 80 LYS A N 1
ATOM 632 C CA . LYS A 1 80 ? 11.629 16.373 12.775 1.00 93.56 80 LYS A CA 1
ATOM 633 C C . LYS A 1 80 ? 12.785 16.844 11.898 1.00 93.56 80 LYS A C 1
ATOM 635 O O . LYS A 1 80 ? 12.934 16.342 10.781 1.00 93.56 80 LYS A O 1
ATOM 640 N N . PRO A 1 81 ? 13.643 17.761 12.374 1.00 92.25 81 PRO A N 1
ATOM 641 C CA . PRO A 1 81 ? 14.803 18.199 11.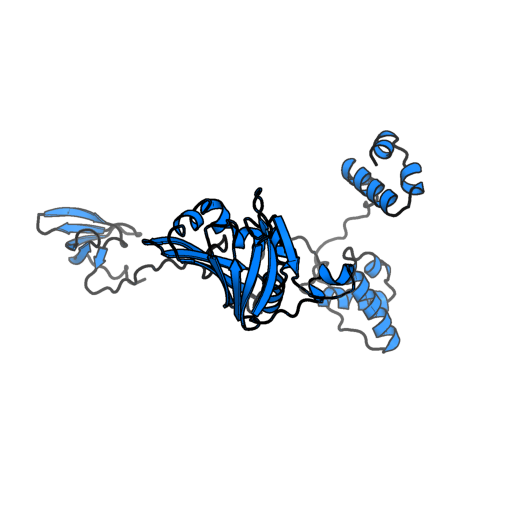610 1.00 92.25 81 PRO A CA 1
ATOM 642 C C . PRO A 1 81 ? 15.549 17.024 10.967 1.00 92.25 81 PRO A C 1
ATOM 644 O O . PRO A 1 81 ? 16.024 16.110 11.642 1.00 92.25 81 PRO A O 1
ATOM 647 N N . PHE A 1 82 ? 15.592 17.045 9.633 1.00 91.88 82 PHE A N 1
ATOM 648 C CA . PHE A 1 82 ? 16.258 16.056 8.781 1.00 91.88 82 PHE A CA 1
ATOM 649 C C . PHE A 1 82 ? 15.671 14.639 8.771 1.00 91.88 82 PHE A C 1
ATOM 651 O O . PHE A 1 82 ? 16.301 13.740 8.208 1.00 91.88 82 PHE A O 1
ATOM 658 N N . LYS A 1 83 ? 14.488 14.421 9.355 1.00 94.12 83 LYS A N 1
ATOM 659 C CA . LYS A 1 83 ? 13.808 13.121 9.415 1.00 94.12 83 LYS A CA 1
ATOM 660 C C . LYS A 1 83 ? 12.305 13.296 9.204 1.00 94.12 83 LYS A C 1
ATOM 662 O O . LYS A 1 83 ? 11.622 13.880 10.036 1.00 94.12 83 LYS A O 1
ATOM 667 N N . GLY A 1 84 ? 11.787 12.760 8.105 1.00 94.25 84 GLY A N 1
ATOM 668 C CA . GLY A 1 84 ? 10.349 12.699 7.841 1.00 94.25 84 GLY A CA 1
ATOM 669 C C . GLY A 1 84 ? 9.838 11.272 7.953 1.00 94.25 84 GLY A C 1
ATOM 670 O O . GLY A 1 84 ? 10.477 10.355 7.432 1.00 94.25 84 GLY A O 1
ATOM 671 N N . GLU A 1 85 ? 8.687 11.095 8.585 1.00 95.75 85 GLU A N 1
ATOM 672 C CA . GLU A 1 85 ? 7.984 9.820 8.655 1.00 95.75 85 GLU A CA 1
ATOM 673 C C . GLU A 1 85 ? 6.511 10.016 8.309 1.00 95.75 85 GLU A C 1
ATOM 675 O O . GLU A 1 85 ? 5.907 11.038 8.626 1.00 95.75 85 GLU A O 1
ATOM 680 N N . SER A 1 86 ? 5.933 9.039 7.625 1.00 95.75 86 SER A N 1
ATOM 681 C CA . SER A 1 86 ? 4.501 9.007 7.379 1.00 95.75 86 SER A CA 1
ATOM 682 C C . SER A 1 86 ? 3.989 7.580 7.329 1.00 95.75 86 SER A C 1
ATOM 684 O O . SER A 1 86 ? 4.693 6.677 6.860 1.00 95.75 86 SER A O 1
ATOM 686 N N . ILE A 1 87 ? 2.766 7.393 7.811 1.00 97.00 87 ILE A N 1
ATOM 687 C CA . ILE A 1 87 ? 2.092 6.101 7.881 1.00 97.00 87 ILE A CA 1
ATOM 688 C C . ILE A 1 87 ? 0.689 6.252 7.311 1.00 97.00 87 ILE A C 1
ATOM 690 O O . ILE A 1 87 ? -0.015 7.217 7.604 1.00 97.00 87 ILE A O 1
ATOM 694 N N . VAL A 1 88 ? 0.305 5.284 6.485 1.00 97.19 88 VAL A N 1
ATOM 695 C CA . VAL A 1 88 ? -1.058 5.098 5.990 1.00 97.19 88 VAL A CA 1
ATOM 696 C C . VAL A 1 88 ? -1.409 3.632 6.161 1.00 97.19 88 VAL A C 1
ATOM 698 O O . VAL A 1 88 ? -0.708 2.774 5.627 1.00 97.19 88 VAL A O 1
ATOM 701 N N . LYS A 1 89 ? -2.491 3.340 6.867 1.00 97.12 89 LYS A N 1
ATOM 702 C CA . LYS A 1 89 ? -3.011 1.994 7.076 1.00 97.12 89 LYS A CA 1
ATOM 703 C C . LYS A 1 89 ? -4.414 1.903 6.480 1.00 97.12 89 LYS A C 1
ATOM 705 O O . LYS A 1 89 ? -5.230 2.795 6.689 1.00 97.12 89 LYS A O 1
ATOM 710 N N . HIS A 1 90 ? -4.681 0.847 5.720 1.00 96.69 90 HIS A N 1
ATOM 711 C CA . HIS A 1 90 ? -5.971 0.629 5.054 1.00 96.69 90 HIS A CA 1
ATOM 712 C C . HIS A 1 90 ? -6.317 -0.859 5.043 1.00 96.69 90 HIS A C 1
ATOM 714 O O . HIS A 1 90 ? -5.425 -1.699 4.884 1.00 96.69 90 HIS A O 1
ATOM 720 N N . HIS A 1 91 ? -7.593 -1.169 5.231 1.00 96.12 91 HIS A N 1
ATOM 721 C CA . HIS A 1 91 ? -8.144 -2.515 5.193 1.00 96.12 91 HIS A CA 1
ATOM 722 C C . HIS A 1 91 ? -8.676 -2.842 3.800 1.00 96.12 91 HIS A C 1
ATOM 724 O O . HIS A 1 91 ? -9.357 -2.032 3.177 1.00 96.12 91 HIS A O 1
ATOM 730 N N . PHE A 1 92 ? -8.400 -4.055 3.336 1.00 94.81 92 PHE A N 1
ATOM 731 C CA . PHE A 1 92 ? -8.837 -4.560 2.045 1.00 94.81 92 PHE A CA 1
ATOM 732 C C . PHE A 1 92 ? -9.592 -5.871 2.231 1.00 94.81 92 PHE A C 1
ATOM 734 O O . PHE A 1 92 ? -9.072 -6.810 2.835 1.00 94.81 92 PHE A O 1
ATOM 741 N N . SER A 1 93 ? -10.777 -5.972 1.635 1.00 93.56 93 SER A N 1
ATOM 742 C CA . SER A 1 93 ? -11.556 -7.215 1.554 1.00 93.56 93 SER A CA 1
ATOM 743 C C . SER A 1 93 ? -10.962 -8.141 0.490 1.00 93.56 93 SER A C 1
ATOM 745 O O . SER A 1 93 ? -11.537 -8.341 -0.575 1.00 93.56 93 SER A O 1
ATOM 747 N N . THR A 1 94 ? -9.741 -8.624 0.705 1.00 94.06 94 THR A N 1
ATOM 748 C CA . THR A 1 94 ? -9.030 -9.486 -0.244 1.00 94.06 94 THR A CA 1
ATOM 749 C C . THR A 1 94 ? -8.110 -10.458 0.482 1.00 94.06 94 THR A C 1
ATOM 751 O O . THR A 1 94 ? -7.845 -10.305 1.669 1.00 94.06 94 THR A O 1
ATOM 754 N N . THR A 1 95 ? -7.588 -11.452 -0.235 1.00 94.62 95 THR A N 1
ATOM 755 C CA . THR A 1 95 ? -6.651 -12.428 0.335 1.00 94.62 95 THR A CA 1
ATOM 756 C C . THR A 1 95 ? -5.219 -11.901 0.347 1.00 94.62 95 THR A C 1
ATOM 758 O O . THR A 1 95 ? -4.792 -11.136 -0.525 1.00 94.62 95 THR A O 1
ATOM 761 N N . LYS A 1 96 ? -4.420 -12.383 1.300 1.00 94.94 96 LYS A N 1
ATOM 762 C CA . LYS A 1 96 ? -3.008 -12.008 1.455 1.00 94.94 96 LYS A CA 1
ATOM 763 C C . LYS A 1 96 ? -2.173 -12.260 0.197 1.00 94.94 96 LYS A C 1
ATOM 765 O O . LYS A 1 96 ? -1.360 -11.422 -0.187 1.00 94.94 96 LYS A O 1
ATOM 770 N N . ASN A 1 97 ? -2.417 -13.379 -0.487 1.00 95.00 97 ASN A N 1
ATOM 771 C CA . ASN A 1 97 ? -1.736 -13.733 -1.734 1.00 95.00 97 ASN A CA 1
ATOM 772 C C . ASN A 1 97 ? -2.041 -12.739 -2.864 1.00 95.00 97 ASN A C 1
ATOM 774 O O . ASN A 1 97 ? -1.138 -12.313 -3.587 1.00 95.00 97 ASN A O 1
ATOM 778 N N . LEU A 1 98 ? -3.314 -12.361 -3.015 1.00 94.44 98 LEU A N 1
ATOM 779 C CA . LEU A 1 98 ? -3.734 -11.415 -4.041 1.00 94.44 98 LEU A CA 1
ATOM 780 C C . LEU A 1 98 ? -3.169 -10.023 -3.754 1.00 94.44 98 LEU A C 1
ATOM 782 O O . LEU A 1 98 ? -2.607 -9.396 -4.652 1.00 94.44 98 LEU A O 1
ATOM 786 N N . MET A 1 99 ? -3.219 -9.589 -2.493 1.00 96.25 99 MET A N 1
ATOM 787 C CA . MET A 1 99 ? -2.606 -8.332 -2.071 1.00 96.25 99 MET A CA 1
ATOM 788 C C . MET A 1 99 ? -1.095 -8.319 -2.332 1.00 96.25 99 MET A C 1
ATOM 790 O O . MET A 1 99 ? -0.562 -7.352 -2.874 1.00 96.25 99 MET A O 1
ATOM 794 N N . TRP A 1 100 ? -0.398 -9.417 -2.024 1.00 96.81 100 TRP A N 1
ATOM 795 C CA . TRP A 1 100 ? 1.029 -9.551 -2.308 1.00 96.81 100 TRP A CA 1
ATOM 796 C C . TRP A 1 100 ? 1.345 -9.403 -3.800 1.00 96.81 100 TRP A C 1
ATOM 798 O O . TRP A 1 100 ? 2.275 -8.678 -4.163 1.00 96.81 100 TRP A O 1
ATOM 808 N N . LYS A 1 101 ? 0.555 -10.036 -4.676 1.00 95.25 101 LYS A N 1
ATOM 809 C CA . LYS A 1 101 ? 0.684 -9.864 -6.132 1.00 95.25 101 LYS A CA 1
ATOM 810 C C . LYS A 1 101 ? 0.487 -8.403 -6.530 1.00 95.25 101 LYS A C 1
ATOM 812 O O . LYS A 1 101 ? 1.336 -7.853 -7.216 1.00 95.25 101 LYS A O 1
ATOM 817 N N . MET A 1 102 ? -0.560 -7.743 -6.036 1.00 95.31 102 MET A N 1
ATOM 818 C CA . MET A 1 102 ? -0.827 -6.333 -6.353 1.00 95.31 102 MET A CA 1
ATOM 819 C C . MET A 1 102 ? 0.301 -5.395 -5.904 1.00 95.31 102 MET A C 1
ATOM 821 O O . MET A 1 102 ? 0.692 -4.497 -6.652 1.00 95.31 102 MET A O 1
ATOM 825 N N . LEU A 1 103 ? 0.868 -5.621 -4.715 1.00 95.69 103 LEU A N 1
ATOM 826 C CA . LEU A 1 103 ? 1.972 -4.814 -4.188 1.00 95.69 103 LEU A CA 1
ATOM 827 C C . LEU A 1 103 ? 3.299 -5.068 -4.913 1.00 95.69 103 LEU A C 1
ATOM 829 O O . LEU A 1 103 ? 4.094 -4.140 -5.053 1.00 95.69 103 LEU A O 1
ATOM 833 N N . THR A 1 104 ? 3.543 -6.289 -5.392 1.00 94.94 104 THR A N 1
ATOM 834 C CA . THR A 1 104 ? 4.775 -6.645 -6.122 1.00 94.94 104 THR A CA 1
ATOM 835 C C . THR A 1 104 ? 4.697 -6.394 -7.629 1.00 94.94 104 THR A C 1
ATOM 837 O O . THR A 1 104 ? 5.740 -6.296 -8.279 1.00 94.94 104 THR A O 1
ATOM 840 N N . SER A 1 105 ? 3.499 -6.200 -8.186 1.00 94.38 105 SER A N 1
ATOM 841 C CA . SER A 1 105 ? 3.274 -5.791 -9.578 1.00 94.38 105 SER A CA 1
ATOM 842 C C . SER A 1 105 ? 3.705 -4.340 -9.826 1.00 94.38 105 SER A C 1
ATOM 844 O O . SER A 1 105 ? 2.885 -3.427 -9.936 1.00 94.38 105 SER A O 1
ATOM 846 N N . LEU A 1 106 ? 5.019 -4.126 -9.954 1.00 94.19 106 LEU A N 1
ATOM 847 C CA . LEU A 1 106 ? 5.641 -2.814 -10.187 1.00 94.19 106 LEU A CA 1
ATOM 848 C C . LEU A 1 106 ? 5.122 -2.100 -11.442 1.00 94.19 106 LEU A C 1
ATOM 850 O O . LEU A 1 106 ? 5.151 -0.872 -11.513 1.00 94.19 106 LEU A O 1
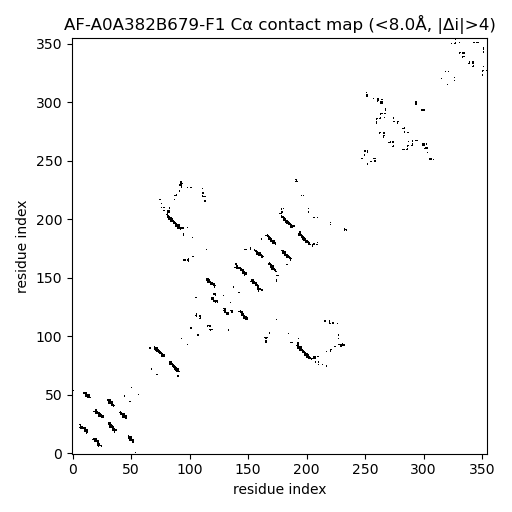ATOM 854 N N . GLU A 1 107 ? 4.635 -2.848 -12.430 1.00 91.75 107 GLU A N 1
ATOM 855 C CA . GLU A 1 107 ? 4.035 -2.287 -13.641 1.00 91.75 107 GLU A CA 1
ATOM 856 C C . GLU A 1 107 ? 2.763 -1.480 -13.359 1.00 91.75 107 GLU A C 1
ATOM 858 O O . GLU A 1 107 ? 2.541 -0.469 -14.017 1.00 91.75 107 GLU A O 1
ATOM 863 N N . MET A 1 108 ? 1.992 -1.867 -12.336 1.00 93.06 108 MET A N 1
ATOM 864 C CA . MET A 1 108 ? 0.718 -1.241 -11.962 1.00 93.06 108 MET A CA 1
ATOM 865 C C . MET A 1 108 ? 0.893 0.022 -11.118 1.00 93.06 108 MET A C 1
ATOM 867 O O . MET A 1 108 ? -0.080 0.698 -10.783 1.00 93.06 108 MET A O 1
ATOM 871 N N . TYR A 1 109 ? 2.127 0.372 -10.756 1.00 94.62 109 TYR A N 1
ATOM 872 C CA . TYR A 1 109 ? 2.391 1.500 -9.868 1.00 94.62 109 TYR A CA 1
ATOM 873 C C . TYR A 1 109 ? 2.006 2.837 -10.504 1.00 94.62 109 TYR A C 1
ATOM 875 O O . TYR A 1 109 ? 1.647 3.772 -9.799 1.00 94.62 109 TYR A O 1
ATOM 883 N N . ASN A 1 110 ? 2.012 2.939 -11.831 1.00 93.25 110 ASN A N 1
ATOM 884 C CA . ASN A 1 110 ? 1.502 4.123 -12.522 1.00 93.25 110 ASN A CA 1
ATOM 885 C C . ASN A 1 110 ? -0.006 4.363 -12.302 1.00 93.25 110 ASN A C 1
ATOM 887 O O . ASN A 1 110 ? -0.458 5.490 -12.488 1.00 93.25 110 ASN A O 1
ATOM 891 N N . VAL A 1 111 ? -0.775 3.332 -11.930 1.00 93.50 111 VAL A N 1
ATOM 892 C CA . VAL A 1 111 ? -2.229 3.424 -11.741 1.00 93.50 111 VAL A CA 1
ATOM 893 C C . VAL A 1 111 ? -2.576 3.971 -10.358 1.00 93.50 111 VAL A C 1
ATOM 895 O O . VAL A 1 111 ? -3.327 4.938 -10.240 1.00 93.50 111 VAL A O 1
ATOM 898 N N . TRP A 1 112 ? -2.022 3.381 -9.300 1.00 94.75 112 TRP A N 1
ATOM 899 C CA . TRP A 1 112 ? -2.443 3.675 -7.925 1.00 94.75 112 TRP A CA 1
ATOM 900 C C . TRP A 1 112 ? -1.401 4.456 -7.114 1.00 94.75 112 TRP A C 1
ATOM 902 O O . TRP A 1 112 ? -1.754 5.187 -6.183 1.00 94.75 112 TRP A O 1
ATOM 912 N N . PHE A 1 113 ? -0.118 4.361 -7.472 1.00 94.94 113 PHE A N 1
ATOM 913 C CA . PHE A 1 113 ? 0.962 4.940 -6.686 1.00 94.94 113 PHE A CA 1
ATOM 914 C C . PHE A 1 113 ? 1.146 6.428 -6.997 1.00 94.94 113 PHE A C 1
ATOM 916 O O . PHE A 1 113 ? 1.547 6.833 -8.091 1.00 94.94 113 PHE A O 1
ATOM 923 N N . TYR A 1 114 ? 0.903 7.280 -6.000 1.00 92.44 114 TYR A N 1
ATOM 924 C CA . TYR A 1 114 ? 1.005 8.723 -6.197 1.00 92.44 114 TYR A CA 1
ATOM 925 C C . TYR A 1 114 ? 2.422 9.166 -6.598 1.00 92.44 114 TYR A C 1
ATOM 927 O O . TYR A 1 114 ? 3.406 8.898 -5.907 1.00 92.44 114 TYR A O 1
ATOM 935 N N . GLY A 1 115 ? 2.504 9.928 -7.690 1.00 88.62 115 GLY A N 1
ATOM 936 C CA . GLY A 1 115 ? 3.736 10.552 -8.166 1.00 88.62 115 GLY A CA 1
ATOM 937 C C . GLY A 1 115 ? 4.520 9.725 -9.182 1.00 88.62 115 GLY A C 1
ATOM 938 O O . GLY A 1 115 ? 5.490 10.253 -9.721 1.00 88.62 115 GLY A O 1
ATOM 939 N N . ILE A 1 116 ? 4.103 8.492 -9.492 1.00 94.12 116 ILE A N 1
ATOM 940 C CA . ILE A 1 116 ? 4.710 7.662 -10.541 1.00 94.12 116 ILE A CA 1
ATOM 941 C C . ILE A 1 116 ? 3.915 7.831 -11.834 1.00 94.12 116 ILE A C 1
ATOM 943 O O . ILE A 1 116 ? 2.763 7.434 -11.916 1.00 94.12 116 ILE A O 1
ATOM 947 N N . GLN A 1 117 ? 4.538 8.395 -12.867 1.00 92.94 117 GLN A N 1
ATOM 948 C CA . GLN A 1 117 ? 3.954 8.441 -14.210 1.00 92.94 117 GLN A CA 1
ATOM 949 C C . GLN A 1 117 ? 4.126 7.102 -14.931 1.00 92.94 117 GLN A C 1
ATOM 951 O O . GLN A 1 117 ? 3.240 6.651 -15.650 1.00 92.94 117 GLN A O 1
ATOM 956 N N . ARG A 1 118 ? 5.301 6.482 -14.779 1.00 92.38 118 ARG A N 1
ATOM 957 C CA . ARG A 1 118 ? 5.633 5.200 -15.404 1.00 92.38 118 ARG A CA 1
ATOM 958 C C . ARG A 1 118 ? 6.700 4.477 -14.597 1.00 92.38 118 ARG A C 1
ATOM 960 O O . ARG A 1 118 ? 7.646 5.113 -14.135 1.00 92.38 118 ARG A O 1
ATOM 967 N N . ALA A 1 119 ? 6.580 3.160 -14.498 1.00 93.75 119 ALA A N 1
ATOM 968 C CA . ALA A 1 119 ? 7.623 2.279 -13.993 1.00 93.75 119 ALA A CA 1
ATOM 969 C C . ALA A 1 119 ? 8.228 1.468 -15.153 1.00 93.75 119 ALA A C 1
ATOM 971 O O . ALA A 1 119 ? 7.551 1.166 -16.136 1.00 93.75 119 ALA A O 1
ATOM 972 N N . MET A 1 120 ? 9.517 1.155 -15.062 1.00 93.00 120 MET A N 1
ATOM 973 C CA . MET A 1 120 ? 10.237 0.294 -16.001 1.00 93.00 120 MET A CA 1
ATOM 974 C C . MET A 1 120 ? 11.202 -0.616 -15.238 1.00 93.00 120 MET A C 1
ATOM 976 O O . MET A 1 120 ? 11.820 -0.158 -14.276 1.00 93.00 120 MET A O 1
ATOM 980 N N . PRO A 1 121 ? 11.406 -1.868 -15.663 1.00 93.62 121 PRO A N 1
ATOM 981 C CA . PRO A 1 121 ? 12.419 -2.719 -15.058 1.00 93.62 121 PRO A CA 1
ATOM 982 C C . PRO A 1 121 ? 13.830 -2.216 -15.413 1.00 93.62 121 PRO A C 1
ATOM 984 O O . PRO A 1 121 ? 14.040 -1.560 -16.438 1.00 93.62 121 PRO A O 1
ATOM 987 N N . HIS A 1 122 ? 14.820 -2.487 -14.559 1.00 90.44 122 HIS A N 1
ATOM 988 C CA . HIS A 1 122 ? 16.226 -2.231 -14.879 1.00 90.44 122 HIS A CA 1
ATOM 989 C C . HIS A 1 122 ? 16.946 -3.559 -15.094 1.00 90.44 122 HIS A C 1
ATOM 991 O O . HIS A 1 122 ? 17.532 -4.113 -14.171 1.00 90.44 122 HIS A O 1
ATOM 997 N N . ILE A 1 123 ? 16.884 -4.053 -16.328 1.00 89.12 123 ILE A N 1
ATOM 998 C CA . ILE A 1 123 ? 17.478 -5.327 -16.736 1.00 89.12 123 ILE A CA 1
ATOM 999 C C . ILE A 1 123 ? 18.545 -5.048 -17.790 1.00 89.12 123 ILE A C 1
ATOM 1001 O O . ILE A 1 123 ? 18.328 -4.227 -18.687 1.00 89.12 123 ILE A O 1
ATOM 1005 N N . ASP A 1 124 ? 19.675 -5.740 -17.684 1.00 84.56 124 ASP A N 1
ATOM 1006 C CA . ASP A 1 124 ? 20.714 -5.741 -18.707 1.00 84.56 124 ASP A CA 1
ATOM 1007 C C . ASP A 1 124 ? 20.552 -6.988 -19.587 1.00 84.56 124 ASP A C 1
ATOM 1009 O O . ASP A 1 124 ? 20.895 -8.098 -19.193 1.00 84.56 124 ASP A O 1
ATOM 1013 N N . THR A 1 125 ? 19.896 -6.821 -20.736 1.00 85.81 125 THR A N 1
ATOM 1014 C CA . THR A 1 125 ? 19.680 -7.876 -21.742 1.00 85.81 125 THR A CA 1
ATOM 1015 C C . THR A 1 125 ? 19.882 -7.298 -23.135 1.00 85.81 125 THR A C 1
ATOM 1017 O O . THR A 1 125 ? 19.567 -6.132 -23.379 1.00 85.81 125 THR A O 1
ATOM 1020 N N . ASP A 1 126 ? 20.354 -8.100 -24.086 1.00 86.06 126 ASP A N 1
ATOM 1021 C CA . ASP A 1 126 ? 20.593 -7.625 -25.458 1.00 86.06 126 ASP A CA 1
ATOM 1022 C C . ASP A 1 126 ? 19.295 -7.396 -26.242 1.00 86.06 126 ASP A C 1
ATOM 1024 O O . ASP A 1 126 ? 19.194 -6.491 -27.071 1.00 86.06 126 ASP A O 1
ATOM 1028 N N . ARG A 1 127 ? 18.250 -8.177 -25.947 1.00 87.12 127 ARG A N 1
ATOM 1029 C CA . ARG A 1 127 ? 16.954 -8.068 -26.625 1.00 87.12 127 ARG A CA 1
ATOM 1030 C C . ARG A 1 127 ? 16.174 -6.856 -26.121 1.00 87.12 127 ARG A C 1
ATOM 1032 O O . ARG A 1 127 ? 15.706 -6.839 -24.984 1.00 87.12 127 ARG A O 1
ATOM 1039 N N . TYR A 1 128 ? 15.945 -5.892 -27.014 1.00 85.38 128 TYR A N 1
ATOM 1040 C CA . TYR A 1 128 ? 15.240 -4.638 -26.723 1.00 85.38 128 TYR A CA 1
ATOM 1041 C C . TYR A 1 128 ? 13.918 -4.838 -25.967 1.00 85.38 128 TYR A C 1
ATOM 1043 O O . TYR A 1 128 ? 13.683 -4.176 -24.964 1.00 85.38 128 TYR A O 1
ATOM 1051 N N . VAL A 1 129 ? 13.081 -5.790 -26.393 1.00 85.69 129 VAL A N 1
ATOM 1052 C CA . VAL A 1 129 ? 11.759 -6.033 -25.784 1.00 85.69 129 VAL A CA 1
ATOM 1053 C C . VAL A 1 129 ? 11.870 -6.499 -24.327 1.00 85.69 129 VAL A C 1
ATOM 1055 O O . VAL A 1 129 ? 11.081 -6.077 -23.483 1.00 85.69 129 VAL A O 1
ATOM 1058 N N . HIS A 1 130 ? 12.871 -7.320 -23.993 1.00 85.81 130 HIS A N 1
ATOM 1059 C CA . HIS A 1 130 ? 13.047 -7.824 -22.626 1.00 85.81 130 HIS A CA 1
ATOM 1060 C C . HIS A 1 130 ? 13.492 -6.732 -21.649 1.00 85.81 130 HIS A C 1
ATOM 1062 O O . HIS A 1 130 ? 13.152 -6.806 -20.471 1.00 85.81 130 HIS A O 1
ATOM 1068 N N . ARG A 1 131 ? 14.133 -5.659 -22.134 1.00 85.06 131 ARG A N 1
ATOM 1069 C CA . ARG A 1 131 ? 14.509 -4.497 -21.307 1.00 85.06 131 ARG A CA 1
ATOM 1070 C C . ARG A 1 131 ? 13.315 -3.758 -20.703 1.00 85.06 131 ARG A C 1
ATOM 1072 O O . ARG A 1 131 ? 13.506 -2.996 -19.760 1.00 85.06 131 ARG A O 1
ATOM 1079 N N . TYR A 1 132 ? 12.112 -3.951 -21.244 1.00 86.38 132 TYR A N 1
ATOM 1080 C CA . TYR A 1 132 ? 10.893 -3.272 -20.796 1.00 86.38 132 TYR A CA 1
ATOM 1081 C C . TYR A 1 132 ? 9.870 -4.212 -20.154 1.00 86.38 132 TYR A C 1
ATOM 1083 O O . TYR A 1 132 ? 8.810 -3.744 -19.747 1.00 86.38 132 TYR A O 1
ATOM 1091 N N . ASN A 1 133 ? 10.169 -5.509 -20.044 1.00 87.62 133 ASN A N 1
ATOM 1092 C CA . ASN A 1 133 ? 9.244 -6.495 -19.496 1.00 87.62 133 ASN A CA 1
ATOM 1093 C C . ASN A 1 133 ? 9.543 -6.781 -18.014 1.00 87.62 133 ASN A C 1
ATOM 1095 O O . ASN A 1 133 ? 10.622 -7.270 -17.682 1.00 87.62 133 ASN A O 1
ATOM 1099 N N . PHE A 1 134 ? 8.580 -6.514 -17.126 1.00 88.81 134 PHE A N 1
ATOM 1100 C CA . PHE A 1 134 ? 8.710 -6.804 -15.695 1.00 88.81 134 PHE A CA 1
ATOM 1101 C C . PHE A 1 134 ? 8.751 -8.300 -15.374 1.00 88.81 134 PHE A C 1
ATOM 1103 O O . PHE A 1 134 ? 9.356 -8.667 -14.373 1.00 88.81 134 PHE A O 1
ATOM 1110 N N . SER A 1 135 ? 8.215 -9.175 -16.230 1.00 86.94 135 SER A N 1
ATOM 1111 C CA . SER A 1 135 ? 8.304 -10.631 -16.035 1.00 86.94 135 SER A CA 1
ATOM 1112 C C . SER A 1 135 ? 9.739 -11.165 -16.087 1.00 86.94 135 SER A C 1
ATOM 1114 O O . SER A 1 135 ? 9.986 -12.284 -15.659 1.00 86.94 135 SER A O 1
ATOM 1116 N N . GLN A 1 136 ? 10.674 -10.391 -16.644 1.00 85.94 136 GLN A N 1
ATOM 1117 C CA . GLN A 1 136 ? 12.098 -10.734 -16.713 1.00 85.94 136 GLN A CA 1
ATOM 1118 C C . GLN A 1 136 ? 12.895 -10.149 -15.534 1.00 85.94 136 GLN A C 1
ATOM 1120 O O . GLN A 1 136 ? 14.100 -10.371 -15.432 1.00 85.94 136 GLN A O 1
ATOM 1125 N N . LEU A 1 137 ? 12.256 -9.353 -14.668 1.00 88.69 137 LEU A N 1
ATOM 1126 C CA . LEU A 1 137 ? 12.903 -8.767 -13.502 1.00 88.69 137 LEU A CA 1
ATOM 1127 C C . LEU A 1 137 ? 12.758 -9.715 -12.314 1.00 88.69 137 LEU A C 1
ATOM 1129 O O . LEU A 1 137 ? 11.682 -9.826 -11.730 1.00 88.69 137 LEU A O 1
ATOM 1133 N N . ASP A 1 138 ? 13.870 -10.312 -11.896 1.00 89.44 138 ASP A N 1
ATOM 1134 C CA . ASP A 1 138 ? 13.924 -11.024 -10.624 1.00 89.44 138 ASP A CA 1
ATOM 1135 C C . ASP A 1 138 ? 13.751 -10.030 -9.474 1.00 89.44 138 ASP A C 1
ATOM 1137 O O . ASP A 1 138 ? 14.667 -9.277 -9.117 1.00 89.44 138 ASP A O 1
ATOM 1141 N N . LEU A 1 139 ? 12.563 -10.033 -8.878 1.00 90.75 139 LEU A N 1
ATOM 1142 C CA . LEU A 1 139 ? 12.294 -9.277 -7.669 1.00 90.75 139 LEU A CA 1
ATOM 1143 C C . LEU A 1 139 ? 13.050 -9.943 -6.514 1.00 90.75 139 LEU A C 1
ATOM 1145 O O . LEU A 1 139 ? 12.653 -10.983 -5.996 1.00 90.75 139 LEU A O 1
ATOM 1149 N N . LYS A 1 140 ? 14.179 -9.344 -6.142 1.00 93.62 140 LYS A N 1
ATOM 1150 C CA . LYS A 1 140 ? 14.988 -9.723 -4.982 1.00 93.62 140 LYS A CA 1
ATOM 1151 C C . LYS A 1 140 ? 15.593 -8.478 -4.338 1.00 93.62 140 LYS A C 1
ATOM 1153 O O . LYS A 1 140 ? 15.796 -7.476 -5.035 1.00 93.62 140 LYS A O 1
ATOM 1158 N N . PRO A 1 141 ? 15.927 -8.513 -3.039 1.00 95.50 141 PRO A N 1
ATOM 1159 C CA . PRO A 1 141 ? 16.681 -7.437 -2.410 1.00 95.50 141 PRO A CA 1
ATOM 1160 C C . PRO A 1 141 ? 17.960 -7.131 -3.201 1.00 95.50 141 PRO A C 1
ATOM 1162 O O . PRO A 1 141 ? 18.719 -8.026 -3.569 1.00 95.50 141 PRO A O 1
ATOM 1165 N N . GLY A 1 142 ? 18.183 -5.856 -3.509 1.00 93.81 142 GLY A N 1
ATOM 1166 C CA . GLY A 1 142 ? 19.279 -5.396 -4.361 1.00 93.81 142 GLY A CA 1
ATOM 1167 C C . GLY A 1 142 ? 18.937 -5.235 -5.843 1.00 93.81 142 GLY A C 1
ATOM 1168 O O . GLY A 1 142 ? 19.692 -4.557 -6.537 1.00 93.81 142 GLY A O 1
ATOM 1169 N N . ALA A 1 143 ? 17.816 -5.776 -6.327 1.00 94.25 143 ALA A N 1
ATOM 1170 C CA . ALA A 1 143 ? 17.355 -5.516 -7.687 1.00 94.25 143 ALA A CA 1
ATOM 1171 C C . ALA A 1 143 ? 16.904 -4.056 -7.855 1.00 94.25 143 ALA A C 1
ATOM 1173 O O . ALA A 1 143 ? 16.528 -3.377 -6.892 1.00 94.25 143 ALA A O 1
ATOM 1174 N N . TYR A 1 144 ? 16.941 -3.575 -9.096 1.00 94.94 144 TYR A N 1
ATOM 1175 C CA . TYR A 1 144 ? 16.591 -2.202 -9.430 1.00 94.94 144 TYR A CA 1
ATOM 1176 C C . TYR A 1 144 ? 15.440 -2.142 -10.426 1.00 94.94 144 TYR A C 1
ATOM 1178 O O . TYR A 1 144 ? 15.336 -2.937 -11.358 1.00 94.94 144 TYR A O 1
ATOM 1186 N N . PHE A 1 145 ? 14.629 -1.106 -10.281 1.00 95.12 145 PHE A N 1
ATOM 1187 C CA . PHE A 1 145 ? 13.697 -0.660 -11.304 1.00 95.12 145 PHE A CA 1
ATOM 1188 C C . PHE A 1 145 ? 13.825 0.854 -11.467 1.00 95.12 145 PHE A C 1
ATOM 1190 O O . PHE A 1 145 ? 14.470 1.537 -10.671 1.00 95.12 145 PHE A O 1
ATOM 1197 N N . LYS A 1 146 ? 13.281 1.392 -12.549 1.00 94.56 146 LYS A N 1
ATOM 1198 C CA . LYS A 1 146 ? 13.287 2.818 -12.854 1.00 94.56 146 LYS A CA 1
ATOM 1199 C C . LYS A 1 146 ? 11.874 3.361 -12.784 1.00 94.56 146 LYS A C 1
ATOM 1201 O O . LYS A 1 146 ? 10.930 2.704 -13.211 1.00 94.56 146 LYS A O 1
ATOM 1206 N N . ILE A 1 147 ? 11.748 4.593 -12.322 1.00 94.88 147 ILE A N 1
ATOM 1207 C CA . ILE A 1 147 ? 10.487 5.325 -12.336 1.00 94.88 147 ILE A CA 1
ATOM 1208 C C . ILE A 1 147 ? 10.661 6.667 -13.025 1.00 94.88 147 ILE A C 1
ATOM 1210 O O . ILE A 1 147 ? 11.700 7.320 -12.905 1.00 94.88 147 ILE A O 1
ATOM 1214 N N . ARG A 1 148 ? 9.618 7.083 -13.732 1.00 94.00 148 ARG A N 1
ATOM 1215 C CA . ARG A 1 148 ? 9.441 8.447 -14.205 1.00 94.00 148 ARG A CA 1
ATOM 1216 C C . ARG A 1 148 ? 8.428 9.124 -13.289 1.00 94.00 148 ARG A C 1
ATOM 1218 O O . ARG A 1 148 ? 7.296 8.637 -13.216 1.00 94.00 148 ARG A O 1
ATOM 1225 N N . PRO A 1 149 ? 8.796 10.197 -12.578 1.00 92.81 149 PRO A N 1
ATOM 1226 C CA . PRO A 1 149 ? 7.832 10.938 -11.784 1.00 92.81 149 PRO A CA 1
ATOM 1227 C C . PRO A 1 149 ? 6.851 11.700 -12.686 1.00 92.81 149 PRO A C 1
ATOM 1229 O O . PRO A 1 149 ? 7.166 11.997 -13.835 1.00 92.81 149 PRO A O 1
ATOM 1232 N N . MET A 1 150 ? 5.676 12.063 -12.166 1.00 86.81 150 MET A N 1
ATOM 1233 C CA . MET A 1 150 ? 4.691 12.922 -12.861 1.00 86.81 150 MET A CA 1
ATOM 1234 C C . MET A 1 150 ? 5.120 14.404 -12.927 1.00 86.81 150 MET A C 1
ATOM 1236 O O . MET A 1 150 ? 4.312 15.313 -12.750 1.00 86.81 150 MET A O 1
ATOM 1240 N N . THR A 1 151 ? 6.408 14.663 -13.120 1.00 86.62 151 THR A N 1
ATOM 1241 C CA . THR A 1 151 ? 7.005 16.001 -13.185 1.00 86.62 151 THR A CA 1
ATOM 1242 C C . THR A 1 151 ? 7.990 16.063 -14.355 1.00 86.62 151 THR A C 1
ATOM 1244 O O . THR A 1 151 ? 8.191 15.083 -15.071 1.00 86.62 151 THR A O 1
ATOM 1247 N N . ILE A 1 152 ? 8.640 17.211 -14.552 1.00 86.25 152 ILE A N 1
ATOM 1248 C CA . ILE A 1 152 ? 9.717 17.375 -15.544 1.00 86.25 152 ILE A CA 1
ATOM 1249 C C . ILE A 1 152 ? 11.038 16.698 -15.134 1.00 86.25 152 ILE A C 1
ATOM 1251 O O . ILE A 1 152 ? 12.027 16.781 -15.859 1.00 86.25 152 ILE A O 1
ATOM 1255 N N . ALA A 1 153 ? 11.086 16.067 -13.958 1.00 87.69 153 ALA A N 1
ATOM 1256 C CA . ALA A 1 153 ? 12.291 15.439 -13.441 1.00 87.69 153 ALA A CA 1
ATOM 1257 C C . ALA A 1 153 ? 12.678 14.179 -14.250 1.00 87.69 153 ALA A C 1
ATOM 1259 O O . ALA A 1 153 ? 11.819 13.542 -14.871 1.00 87.69 153 ALA A O 1
ATOM 1260 N N . PRO A 1 154 ? 13.973 13.807 -14.258 1.00 91.69 154 PRO A N 1
ATOM 1261 C CA . PRO A 1 154 ? 14.452 12.655 -15.013 1.00 91.69 154 PRO A CA 1
ATOM 1262 C C . PRO A 1 154 ? 13.974 11.328 -14.409 1.00 91.69 154 PRO A C 1
ATOM 1264 O O . PRO A 1 154 ? 13.325 11.268 -13.365 1.00 91.69 154 PRO A O 1
ATOM 1267 N N . TRP A 1 155 ? 14.340 10.232 -15.071 1.00 93.50 155 TRP A N 1
ATOM 1268 C CA . TRP A 1 155 ? 14.146 8.889 -14.538 1.00 93.50 155 TRP A CA 1
ATOM 1269 C C . TRP A 1 155 ? 15.010 8.657 -13.299 1.00 93.50 155 TRP A C 1
ATOM 1271 O O . TRP A 1 155 ? 16.217 8.906 -13.319 1.00 93.50 155 TRP A O 1
ATOM 1281 N N . PHE A 1 156 ? 14.415 8.091 -12.254 1.00 94.56 156 PHE A N 1
ATOM 1282 C CA . PHE A 1 156 ? 15.118 7.709 -11.033 1.00 94.56 156 PHE A CA 1
ATOM 1283 C C . PHE A 1 156 ? 15.205 6.194 -10.903 1.00 94.56 156 PHE A C 1
ATOM 1285 O O . PHE A 1 156 ? 14.278 5.476 -11.270 1.00 94.56 156 PHE A O 1
ATOM 1292 N N . LYS A 1 157 ? 16.335 5.707 -10.381 1.00 94.75 157 LYS A N 1
ATOM 1293 C CA . LYS A 1 157 ? 16.518 4.296 -10.029 1.00 94.75 157 LYS A CA 1
ATOM 1294 C C . LYS A 1 157 ? 16.014 4.059 -8.605 1.00 94.75 157 LYS A C 1
ATOM 1296 O O . LYS A 1 157 ? 16.431 4.756 -7.681 1.00 94.75 157 LYS A O 1
ATOM 1301 N N . CYS A 1 158 ? 15.175 3.050 -8.453 1.00 95.00 158 CYS A N 1
ATOM 1302 C CA . CYS A 1 158 ? 14.641 2.542 -7.200 1.00 95.00 158 CYS A CA 1
ATOM 1303 C C . CYS A 1 158 ? 15.283 1.188 -6.911 1.00 95.00 158 CYS A C 1
ATOM 1305 O O . CYS A 1 158 ? 15.338 0.333 -7.797 1.00 95.00 158 CYS A O 1
ATOM 1307 N N . ARG A 1 159 ? 15.796 1.002 -5.695 1.00 96.19 159 ARG A N 1
ATOM 1308 C CA . ARG A 1 159 ? 16.408 -0.250 -5.243 1.00 96.19 159 ARG A CA 1
ATOM 1309 C C . ARG A 1 159 ? 15.420 -0.984 -4.354 1.00 96.19 159 ARG A C 1
ATOM 1311 O O . ARG A 1 159 ? 14.931 -0.393 -3.395 1.00 96.19 159 ARG A O 1
ATOM 1318 N N . ILE A 1 160 ? 15.172 -2.257 -4.626 1.00 96.94 160 ILE A N 1
ATOM 1319 C CA . ILE A 1 160 ? 14.420 -3.124 -3.716 1.00 96.94 160 ILE A CA 1
ATOM 1320 C C . ILE A 1 160 ? 15.306 -3.397 -2.500 1.00 96.94 160 ILE A C 1
ATOM 1322 O O . ILE A 1 160 ? 16.440 -3.852 -2.645 1.00 96.94 160 ILE A O 1
ATOM 1326 N N . MET A 1 161 ? 14.817 -3.067 -1.310 1.00 95.38 161 MET A N 1
ATOM 1327 C CA . MET A 1 161 ? 15.573 -3.183 -0.060 1.00 95.38 161 MET A CA 1
ATOM 1328 C C . MET A 1 161 ? 15.130 -4.401 0.739 1.00 95.38 161 MET A C 1
ATOM 1330 O O . MET A 1 161 ? 15.973 -5.146 1.228 1.00 95.38 161 MET A O 1
ATOM 1334 N N . THR A 1 162 ? 13.820 -4.609 0.845 1.00 95.19 162 THR A N 1
ATOM 1335 C CA . THR A 1 162 ? 13.213 -5.665 1.654 1.00 95.19 162 THR A CA 1
ATOM 1336 C C . THR A 1 162 ? 12.189 -6.415 0.823 1.00 95.19 162 THR A C 1
ATOM 1338 O O . THR A 1 162 ? 11.433 -5.832 0.041 1.00 95.19 162 THR A O 1
ATOM 1341 N N . MET A 1 163 ? 12.204 -7.735 0.964 1.00 94.75 163 MET A N 1
ATOM 1342 C CA . MET A 1 163 ? 11.265 -8.609 0.286 1.00 94.75 163 MET A CA 1
ATOM 1343 C C . MET A 1 163 ? 11.062 -9.868 1.118 1.00 94.75 163 MET A C 1
ATOM 1345 O O . MET A 1 163 ? 11.880 -10.784 1.093 1.00 94.75 163 MET A O 1
ATOM 1349 N N . GLU A 1 164 ? 9.961 -9.896 1.852 1.00 95.38 164 GLU A N 1
ATOM 1350 C CA . GLU A 1 164 ? 9.495 -11.043 2.619 1.00 95.38 164 GLU A CA 1
ATOM 1351 C C . GLU A 1 164 ? 8.125 -11.430 2.078 1.00 95.38 164 GLU A C 1
ATOM 1353 O O . GLU A 1 164 ? 7.161 -10.673 2.214 1.00 95.38 164 GLU A O 1
ATOM 1358 N N . LYS A 1 165 ? 8.050 -12.594 1.425 1.00 94.31 165 LYS A N 1
ATOM 1359 C CA . LYS A 1 165 ? 6.843 -13.046 0.728 1.00 94.31 165 LYS A CA 1
ATOM 1360 C C . LYS A 1 165 ? 5.615 -12.952 1.636 1.00 94.31 165 LYS A C 1
ATOM 1362 O O . LYS A 1 165 ? 5.618 -13.496 2.733 1.00 94.31 165 LYS A O 1
ATOM 1367 N N . GLU A 1 166 ? 4.578 -12.277 1.139 1.00 93.25 166 GLU A N 1
ATOM 1368 C CA . GLU A 1 166 ? 3.281 -12.080 1.806 1.00 93.25 166 GLU A CA 1
ATOM 1369 C C . GLU A 1 166 ? 3.346 -11.324 3.145 1.00 93.25 166 GLU A C 1
ATOM 1371 O O . GLU A 1 166 ? 2.349 -11.265 3.860 1.00 93.25 166 GLU A O 1
ATOM 1376 N N . LYS A 1 167 ? 4.479 -10.701 3.485 1.00 95.75 167 LYS A N 1
ATOM 1377 C CA . LYS A 1 167 ? 4.655 -10.008 4.765 1.00 95.75 167 LYS A CA 1
ATOM 1378 C C . LYS A 1 167 ? 5.141 -8.578 4.581 1.00 95.75 167 LYS A C 1
ATOM 1380 O O . LYS A 1 167 ? 4.457 -7.654 5.013 1.00 95.75 167 LYS A O 1
ATOM 1385 N N . GLU A 1 168 ? 6.279 -8.384 3.915 1.00 96.56 168 GLU A N 1
ATOM 1386 C CA . GLU A 1 168 ? 6.881 -7.060 3.746 1.00 96.56 168 GLU A CA 1
ATOM 1387 C C . GLU A 1 168 ? 7.482 -6.855 2.359 1.00 96.56 168 GLU A C 1
ATOM 1389 O O . GLU A 1 168 ? 8.194 -7.706 1.826 1.00 96.56 168 GLU A O 1
ATOM 1394 N N . PHE A 1 169 ? 7.241 -5.681 1.787 1.00 97.56 169 PHE A N 1
ATOM 1395 C CA . PHE A 1 169 ? 7.850 -5.260 0.532 1.00 97.56 169 PHE A CA 1
ATOM 1396 C C . PHE A 1 169 ? 8.305 -3.812 0.633 1.00 97.56 169 PHE A C 1
ATOM 1398 O O . PHE A 1 169 ? 7.498 -2.929 0.921 1.00 97.56 169 PHE A O 1
ATOM 1405 N N . GLY A 1 170 ? 9.582 -3.545 0.375 1.00 97.25 170 GLY A N 1
ATOM 1406 C CA . GLY A 1 170 ? 10.106 -2.194 0.493 1.00 97.25 170 GLY A CA 1
ATOM 1407 C C . GLY A 1 170 ? 11.220 -1.862 -0.482 1.00 97.25 170 GLY A C 1
ATOM 1408 O O . GLY A 1 170 ? 12.042 -2.697 -0.867 1.00 97.25 170 GLY A O 1
ATOM 1409 N N . PHE A 1 171 ? 11.258 -0.598 -0.887 1.00 97.31 171 PHE A N 1
ATOM 1410 C CA . PHE A 1 171 ? 12.198 -0.089 -1.877 1.00 97.31 171 PHE A CA 1
ATOM 1411 C C . PHE A 1 171 ? 12.520 1.391 -1.652 1.00 97.31 171 PHE A C 1
ATOM 1413 O O . PHE A 1 171 ? 11.778 2.135 -1.008 1.00 97.31 171 PHE A O 1
ATOM 1420 N N . THR A 1 172 ? 13.650 1.833 -2.203 1.00 96.19 172 THR A N 1
ATOM 1421 C CA . THR A 1 172 ? 14.008 3.253 -2.237 1.00 96.19 172 THR A CA 1
ATOM 1422 C C . THR A 1 172 ? 13.232 3.971 -3.331 1.00 96.19 172 THR A C 1
ATOM 1424 O O . THR A 1 172 ? 13.114 3.490 -4.458 1.00 96.19 172 THR A O 1
ATOM 1427 N N . PHE A 1 173 ? 12.727 5.153 -3.021 1.00 94.50 173 PHE A N 1
ATOM 1428 C CA . PHE A 1 173 ? 11.863 5.936 -3.881 1.00 94.50 173 PHE A CA 1
ATOM 1429 C C . PHE A 1 173 ? 12.343 7.376 -3.963 1.00 94.50 173 PHE A C 1
ATOM 1431 O O . PHE A 1 173 ? 12.702 8.001 -2.966 1.00 94.50 173 PHE A O 1
ATOM 1438 N N . ARG A 1 174 ? 12.326 7.920 -5.178 1.00 90.44 174 ARG A N 1
ATOM 1439 C CA . ARG A 1 174 ? 12.816 9.266 -5.446 1.00 90.44 174 ARG A CA 1
ATOM 1440 C C . ARG A 1 174 ? 12.002 9.927 -6.542 1.00 90.44 174 ARG A C 1
ATOM 1442 O O . ARG A 1 174 ? 11.884 9.398 -7.640 1.00 90.44 174 ARG A O 1
ATOM 1449 N N . THR A 1 175 ? 11.479 11.109 -6.245 1.00 86.62 175 THR A N 1
ATOM 1450 C CA . THR A 1 175 ? 10.730 11.949 -7.196 1.00 86.62 175 THR A CA 1
ATOM 1451 C C . THR A 1 175 ? 11.457 13.240 -7.537 1.00 86.62 175 THR A C 1
ATOM 1453 O O . THR A 1 175 ? 11.160 13.861 -8.555 1.00 86.62 175 THR A O 1
ATOM 1456 N N . THR A 1 176 ? 12.417 13.645 -6.703 1.00 87.31 176 THR A N 1
ATOM 1457 C CA . THR A 1 176 ? 13.222 14.850 -6.892 1.00 87.31 176 THR A CA 1
ATOM 1458 C C . THR A 1 176 ? 14.705 14.515 -6.773 1.00 87.31 176 THR A C 1
ATOM 1460 O O . THR A 1 176 ? 15.084 13.573 -6.074 1.00 87.31 176 THR A O 1
ATOM 1463 N N . PRO A 1 177 ? 15.599 15.291 -7.400 1.00 85.75 177 PRO A N 1
ATOM 1464 C CA . PRO A 1 177 ? 17.029 15.090 -7.236 1.00 85.75 177 PRO A CA 1
ATOM 1465 C C . PRO A 1 177 ? 17.538 15.434 -5.821 1.00 85.75 177 PRO A C 1
ATOM 1467 O O . PRO A 1 177 ? 18.703 15.187 -5.536 1.00 85.75 177 PRO A O 1
ATOM 1470 N N . LEU A 1 178 ? 16.712 15.959 -4.917 1.00 87.19 178 LEU A N 1
ATOM 1471 C CA . LEU A 1 178 ? 17.164 16.416 -3.599 1.00 87.19 178 LEU A CA 1
ATOM 1472 C C . LEU A 1 178 ? 16.788 15.468 -2.460 1.00 87.19 178 LEU A C 1
ATOM 1474 O O . LEU A 1 178 ? 17.392 15.535 -1.392 1.00 87.19 178 LEU A O 1
ATOM 1478 N N . THR A 1 179 ? 15.810 14.585 -2.673 1.00 87.56 179 THR A N 1
ATOM 1479 C CA . THR A 1 179 ? 15.291 13.709 -1.621 1.00 87.56 179 THR A CA 1
ATOM 1480 C C . THR A 1 179 ? 15.436 12.235 -1.956 1.00 87.56 179 THR A C 1
ATOM 1482 O O . THR A 1 179 ? 15.466 11.834 -3.117 1.00 87.56 179 THR A O 1
ATOM 1485 N N . ASN A 1 180 ? 15.523 11.418 -0.910 1.00 90.81 180 ASN A N 1
ATOM 1486 C CA . ASN A 1 180 ? 15.383 9.973 -0.991 1.00 90.81 180 ASN A CA 1
ATOM 1487 C C . ASN A 1 180 ? 14.388 9.542 0.089 1.00 90.81 180 ASN A C 1
ATOM 1489 O O . ASN A 1 180 ? 14.476 9.989 1.236 1.00 90.81 180 ASN A O 1
ATOM 1493 N N . GLU A 1 181 ? 13.429 8.716 -0.296 1.00 93.94 181 GLU A N 1
ATOM 1494 C CA . GLU A 1 181 ? 12.439 8.121 0.593 1.00 93.94 181 GLU A CA 1
ATOM 1495 C C . GLU A 1 181 ? 12.644 6.602 0.594 1.00 93.94 181 GLU A C 1
ATOM 1497 O O . GLU A 1 181 ? 12.975 6.007 -0.429 1.00 93.94 181 GLU A O 1
ATOM 1502 N N . TYR A 1 182 ? 12.436 5.954 1.729 1.00 96.38 182 TYR A N 1
ATOM 1503 C CA . TYR A 1 182 ? 12.269 4.512 1.812 1.00 96.38 182 TYR A CA 1
ATOM 1504 C C . TYR A 1 182 ? 10.793 4.220 2.042 1.00 96.38 182 TYR A C 1
ATOM 1506 O O . TYR A 1 182 ? 10.171 4.800 2.931 1.00 96.38 182 TYR A O 1
ATOM 1514 N N . ILE A 1 183 ? 10.231 3.361 1.200 1.00 96.81 183 ILE A N 1
ATOM 1515 C CA . ILE A 1 183 ? 8.818 3.005 1.226 1.00 96.81 183 ILE A CA 1
ATOM 1516 C C . ILE A 1 183 ? 8.732 1.538 1.573 1.00 96.81 183 ILE A C 1
ATOM 1518 O O . ILE A 1 183 ? 9.398 0.721 0.941 1.00 96.81 183 ILE A O 1
ATOM 1522 N N . GLN A 1 184 ? 7.922 1.230 2.574 1.00 97.69 184 GLN A N 1
ATOM 1523 C CA . GLN A 1 184 ? 7.724 -0.107 3.098 1.00 97.69 184 GLN A CA 1
ATOM 1524 C C . GLN A 1 184 ? 6.229 -0.382 3.188 1.00 97.69 184 GLN A C 1
ATOM 1526 O O . GLN A 1 184 ? 5.481 0.382 3.798 1.00 97.69 184 GLN A O 1
ATOM 1531 N N . PHE A 1 185 ? 5.816 -1.480 2.579 1.00 97.94 185 PHE A N 1
ATOM 1532 C CA . PHE A 1 185 ? 4.497 -2.060 2.721 1.00 97.94 185 PHE A CA 1
ATOM 1533 C C . PHE A 1 185 ? 4.589 -3.253 3.662 1.00 97.94 185 PHE A C 1
ATOM 1535 O O . PHE A 1 185 ? 5.412 -4.140 3.440 1.00 97.94 185 PHE A O 1
ATOM 1542 N N . SER A 1 186 ? 3.735 -3.276 4.675 1.00 97.75 186 SER A N 1
ATOM 1543 C CA . SER A 1 186 ? 3.574 -4.400 5.596 1.00 97.75 186 SER A CA 1
ATOM 1544 C C . SER A 1 186 ? 2.150 -4.924 5.495 1.00 97.75 186 SER A C 1
ATOM 1546 O O . SER A 1 186 ? 1.206 -4.134 5.435 1.00 97.75 186 SER A O 1
ATOM 1548 N N . ILE A 1 187 ? 2.005 -6.244 5.453 1.00 97.50 187 ILE A N 1
ATOM 1549 C CA . ILE A 1 187 ? 0.729 -6.935 5.276 1.00 97.50 187 ILE A CA 1
ATOM 1550 C C . ILE A 1 187 ? 0.405 -7.715 6.550 1.00 97.50 187 ILE A C 1
ATOM 1552 O O . ILE A 1 187 ? 1.204 -8.534 7.006 1.00 97.50 187 ILE A O 1
ATOM 1556 N N . HIS A 1 188 ? -0.787 -7.489 7.091 1.00 95.12 188 HIS A N 1
ATOM 1557 C CA . HIS A 1 188 ? -1.323 -8.203 8.244 1.00 95.12 188 HIS A CA 1
ATOM 1558 C C . HIS A 1 188 ? -2.670 -8.818 7.875 1.00 95.12 188 HIS A C 1
ATOM 1560 O O . HIS A 1 188 ? -3.562 -8.134 7.385 1.00 95.12 188 HIS A O 1
ATOM 1566 N N . GLU A 1 189 ? -2.802 -10.121 8.081 1.00 93.25 189 GLU A N 1
ATOM 1567 C CA . GLU A 1 189 ? -4.004 -10.882 7.746 1.00 93.25 189 GLU A CA 1
ATOM 1568 C C . GLU A 1 189 ? -4.993 -10.871 8.914 1.00 93.25 189 GLU A C 1
ATOM 1570 O O . GLU A 1 189 ? -4.585 -10.895 10.076 1.00 93.25 189 GLU A O 1
ATOM 1575 N N . THR A 1 190 ? -6.280 -10.808 8.591 1.00 90.38 190 THR A N 1
ATOM 1576 C CA . THR A 1 190 ? -7.408 -10.793 9.528 1.00 90.38 190 THR A CA 1
ATOM 1577 C C . THR A 1 190 ? -8.541 -11.657 8.979 1.00 90.38 190 THR A C 1
ATOM 1579 O O . THR A 1 190 ? -8.541 -11.997 7.801 1.00 90.38 190 THR A O 1
ATOM 1582 N N . GLU A 1 191 ? -9.522 -11.998 9.811 1.00 87.25 191 GLU A N 1
ATOM 1583 C CA . GLU A 1 191 ? -10.632 -12.886 9.422 1.00 87.25 191 GLU A CA 1
ATOM 1584 C C . GLU A 1 191 ? -11.471 -12.321 8.264 1.00 87.25 191 GLU A C 1
ATOM 1586 O O . GLU A 1 191 ? -11.886 -13.056 7.376 1.00 87.25 191 GLU A O 1
ATOM 1591 N N . VAL A 1 192 ? -11.645 -10.997 8.229 1.00 87.50 192 VAL A N 1
ATOM 1592 C CA . VAL A 1 192 ? -12.493 -10.285 7.253 1.00 87.50 192 VAL A CA 1
ATOM 1593 C C . VAL A 1 192 ? -11.688 -9.766 6.045 1.00 87.50 192 VAL A C 1
ATOM 1595 O O . VAL A 1 192 ? -12.245 -9.205 5.098 1.00 87.50 192 VAL A O 1
ATOM 1598 N N . GLY A 1 193 ? -10.361 -9.934 6.042 1.00 91.56 193 GLY A N 1
ATOM 1599 C CA . GLY A 1 193 ? -9.507 -9.367 5.001 1.00 91.56 193 GLY A CA 1
ATOM 1600 C C . GLY A 1 193 ? -8.068 -9.131 5.417 1.00 91.56 193 GLY A C 1
ATOM 1601 O O . GLY A 1 193 ? -7.482 -9.865 6.213 1.00 91.56 193 GLY A O 1
ATOM 1602 N N . VAL A 1 194 ? -7.462 -8.104 4.834 1.00 95.44 194 VAL A N 1
ATOM 1603 C CA . VAL A 1 194 ? -6.037 -7.821 4.976 1.00 95.44 194 VAL A CA 1
ATOM 1604 C C . VAL A 1 194 ? -5.823 -6.344 5.259 1.00 95.44 194 VAL A C 1
ATOM 1606 O O . VAL A 1 194 ? -6.241 -5.470 4.501 1.00 95.44 194 VAL A O 1
ATOM 1609 N N . TRP A 1 195 ? -5.084 -6.062 6.323 1.00 96.31 195 TRP A N 1
ATOM 1610 C CA . TRP A 1 195 ? -4.555 -4.741 6.611 1.00 96.31 195 TRP A CA 1
ATOM 1611 C C . TRP A 1 195 ? -3.223 -4.538 5.905 1.00 96.31 195 TRP A C 1
ATOM 1613 O O . TRP A 1 195 ? -2.283 -5.316 6.076 1.00 96.31 195 TRP A O 1
ATOM 1623 N N . VAL A 1 196 ? -3.120 -3.445 5.158 1.00 97.56 196 VAL A N 1
ATOM 1624 C CA . VAL A 1 196 ? -1.860 -3.006 4.563 1.00 97.56 196 VAL A CA 1
ATOM 1625 C C . VAL A 1 196 ? -1.444 -1.697 5.203 1.00 97.56 196 VAL A C 1
ATOM 1627 O O . VAL A 1 196 ? -2.214 -0.738 5.250 1.00 97.56 196 VAL A O 1
ATOM 1630 N N . THR A 1 197 ? -0.198 -1.649 5.655 1.00 97.81 197 THR A N 1
ATOM 1631 C CA . THR A 1 197 ? 0.438 -0.443 6.180 1.00 97.81 197 THR A CA 1
ATOM 1632 C C . THR A 1 197 ? 1.506 0.015 5.200 1.00 97.81 197 THR A C 1
ATOM 1634 O O . THR A 1 197 ? 2.446 -0.718 4.914 1.00 97.81 197 THR A O 1
ATOM 1637 N N . CYS A 1 198 ? 1.382 1.237 4.695 1.00 97.50 198 CYS A N 1
ATOM 1638 C CA . CYS A 1 198 ? 2.390 1.923 3.901 1.00 97.50 198 CYS A CA 1
ATOM 1639 C C . CYS A 1 198 ? 3.136 2.914 4.795 1.00 97.50 198 CYS A C 1
ATOM 1641 O O . CYS A 1 198 ? 2.613 3.979 5.134 1.00 97.50 198 CYS A O 1
ATOM 1643 N N . ARG A 1 199 ? 4.382 2.591 5.132 1.00 97.12 199 ARG A N 1
ATOM 1644 C CA . ARG A 1 199 ? 5.297 3.472 5.856 1.00 97.12 199 ARG A CA 1
ATOM 1645 C C . ARG A 1 199 ? 6.263 4.124 4.878 1.00 97.12 199 ARG A C 1
ATOM 1647 O O . ARG A 1 199 ? 6.871 3.448 4.049 1.00 97.12 199 ARG A O 1
ATOM 1654 N N . ARG A 1 200 ? 6.430 5.441 4.976 1.00 95.88 200 ARG A N 1
ATOM 1655 C CA . ARG A 1 200 ? 7.432 6.188 4.205 1.00 95.88 200 ARG A CA 1
ATOM 1656 C C . ARG A 1 200 ? 8.354 6.901 5.171 1.00 95.88 200 ARG A C 1
ATOM 1658 O O . ARG A 1 200 ? 7.894 7.711 5.973 1.00 95.88 200 ARG A O 1
ATOM 1665 N N . THR A 1 201 ? 9.644 6.625 5.075 1.00 95.75 201 THR A N 1
ATOM 1666 C CA . THR A 1 201 ? 10.668 7.294 5.873 1.00 95.75 201 THR A CA 1
ATOM 1667 C C . THR A 1 201 ? 11.607 8.060 4.962 1.00 95.75 201 THR A C 1
ATOM 1669 O O . THR A 1 201 ? 11.888 7.664 3.833 1.00 95.75 201 THR A O 1
ATOM 1672 N N . SER A 1 202 ? 12.088 9.202 5.425 1.00 94.69 202 SER A N 1
ATOM 1673 C CA . SER A 1 202 ? 13.060 9.989 4.682 1.00 94.69 202 SER A CA 1
ATOM 1674 C C . SER A 1 202 ? 14.043 10.661 5.612 1.00 94.69 202 SER A C 1
ATOM 1676 O O . SER A 1 202 ? 13.711 11.011 6.744 1.00 94.69 202 SER A O 1
ATOM 1678 N N . GLN A 1 203 ? 15.266 10.830 5.125 1.00 92.12 203 GLN A N 1
ATOM 1679 C CA . GLN A 1 203 ? 16.353 11.432 5.881 1.00 92.12 203 GLN A CA 1
ATOM 1680 C C . GLN A 1 203 ? 17.100 12.451 5.022 1.00 92.12 203 GLN A C 1
ATOM 1682 O O . GLN A 1 203 ? 17.185 12.309 3.801 1.00 92.12 203 GLN A O 1
ATOM 1687 N N . GLY A 1 204 ? 17.646 13.477 5.673 1.00 90.44 204 GLY A N 1
ATOM 1688 C CA . GLY A 1 204 ? 18.491 14.498 5.056 1.00 90.44 204 GLY A CA 1
ATOM 1689 C C . GLY A 1 204 ? 17.888 15.901 5.068 1.00 90.44 204 GLY A C 1
ATOM 1690 O O . GLY A 1 204 ? 16.738 16.111 5.466 1.00 90.44 204 GLY A O 1
ATOM 1691 N N . PHE A 1 205 ? 18.687 16.868 4.607 1.00 89.19 205 PHE A N 1
ATOM 1692 C CA . PHE A 1 205 ? 18.377 18.303 4.642 1.00 89.19 205 PHE A CA 1
ATOM 1693 C C . PHE A 1 205 ? 17.020 18.645 4.010 1.00 89.19 205 PHE A C 1
ATOM 1695 O O . PHE A 1 205 ? 16.220 19.374 4.585 1.00 89.19 205 PHE A O 1
ATOM 1702 N N . PHE A 1 206 ? 16.717 18.026 2.870 1.00 90.62 206 PHE A N 1
ATOM 1703 C CA . PHE A 1 206 ? 15.491 18.270 2.111 1.00 90.62 206 PHE A CA 1
ATOM 1704 C C . PHE A 1 206 ? 14.335 17.312 2.450 1.00 90.62 206 PHE A C 1
ATOM 1706 O O . PHE A 1 206 ? 13.343 17.278 1.727 1.00 90.62 206 PHE A O 1
ATOM 1713 N N . SER A 1 207 ? 14.419 16.544 3.544 1.00 89.69 207 SER A N 1
ATOM 1714 C CA . SER A 1 207 ? 13.372 15.580 3.950 1.00 89.69 207 SER A CA 1
ATOM 1715 C C . SER A 1 207 ? 11.979 16.203 4.105 1.00 89.69 207 SER A C 1
ATOM 1717 O O . SER A 1 207 ? 10.984 15.539 3.831 1.00 89.69 207 SER A O 1
ATOM 1719 N N . ILE A 1 208 ? 11.894 17.487 4.462 1.00 90.06 208 ILE A N 1
ATOM 1720 C CA . ILE A 1 208 ? 10.625 18.222 4.570 1.00 90.06 208 ILE A CA 1
ATOM 1721 C C . ILE A 1 208 ? 9.848 18.266 3.246 1.00 90.06 208 ILE A C 1
ATOM 1723 O O . ILE A 1 208 ? 8.619 18.228 3.250 1.00 90.06 208 ILE A O 1
ATOM 1727 N N . LEU A 1 209 ? 10.538 18.257 2.097 1.00 90.00 209 LEU A N 1
ATOM 1728 C CA . LEU A 1 209 ? 9.889 18.264 0.779 1.00 90.00 209 LEU A CA 1
ATOM 1729 C C . LEU A 1 209 ? 9.031 17.014 0.554 1.00 90.00 209 LEU A C 1
ATOM 1731 O O . LEU A 1 209 ? 8.069 17.045 -0.212 1.00 90.00 209 LEU A O 1
ATOM 1735 N N . ASN A 1 210 ? 9.343 15.919 1.247 1.00 87.25 210 ASN A N 1
ATOM 1736 C CA . ASN A 1 210 ? 8.575 14.686 1.158 1.00 87.25 210 ASN A CA 1
ATOM 1737 C C . ASN A 1 210 ? 7.215 14.786 1.868 1.00 87.25 210 ASN A C 1
ATOM 1739 O O . ASN A 1 210 ? 6.339 13.975 1.576 1.00 87.25 210 ASN A O 1
ATOM 1743 N N . GLN A 1 211 ? 6.989 15.804 2.703 1.00 88.88 211 GLN A N 1
ATOM 1744 C CA . GLN A 1 211 ? 5.675 16.067 3.302 1.00 88.88 211 GLN A CA 1
ATOM 1745 C C . GLN A 1 211 ? 4.751 16.895 2.405 1.00 88.88 211 GLN A C 1
ATOM 1747 O O . GLN A 1 211 ? 3.540 16.965 2.625 1.00 88.88 211 GLN A O 1
ATOM 1752 N N . ILE A 1 212 ? 5.284 17.465 1.323 1.00 89.00 212 ILE A N 1
ATOM 1753 C CA . ILE A 1 212 ? 4.472 18.167 0.333 1.00 89.00 212 ILE A CA 1
ATOM 1754 C C . ILE A 1 212 ? 3.517 17.170 -0.341 1.00 89.00 212 ILE A C 1
ATOM 1756 O O . ILE A 1 212 ? 3.879 16.035 -0.667 1.00 89.00 212 ILE A O 1
ATOM 1760 N N . ASN A 1 213 ? 2.285 17.620 -0.596 1.00 91.00 213 ASN A N 1
ATOM 1761 C CA . ASN A 1 213 ? 1.194 16.819 -1.159 1.00 91.00 213 ASN A CA 1
ATOM 1762 C C . ASN A 1 213 ? 0.759 15.632 -0.282 1.00 91.00 213 ASN A C 1
ATOM 1764 O O . ASN A 1 213 ? 0.205 14.666 -0.816 1.00 91.00 213 ASN A O 1
ATOM 1768 N N . TRP A 1 214 ? 0.956 15.705 1.040 1.00 93.00 214 TRP A N 1
ATOM 1769 C CA . TRP A 1 214 ? 0.507 14.673 1.981 1.00 93.00 214 TRP A CA 1
ATOM 1770 C C . TRP A 1 214 ? -0.948 14.244 1.750 1.00 93.00 214 TRP A C 1
ATOM 1772 O O . TRP A 1 214 ? -1.204 13.055 1.633 1.00 93.00 214 TRP A O 1
ATOM 1782 N N . LEU A 1 215 ? -1.873 15.186 1.525 1.00 92.25 215 LEU A N 1
ATOM 1783 C CA . LEU A 1 215 ? -3.291 14.894 1.256 1.00 92.25 215 LEU A CA 1
ATOM 1784 C C . LEU A 1 215 ? -3.523 13.924 0.079 1.00 92.25 215 LEU A C 1
ATOM 1786 O O . LEU A 1 215 ? -4.509 13.193 0.051 1.00 92.25 215 LEU A O 1
ATOM 1790 N N . LYS A 1 216 ? -2.637 13.930 -0.926 1.00 92.69 216 LYS A N 1
ATOM 1791 C CA . LYS A 1 216 ? -2.701 12.998 -2.063 1.00 92.69 216 LYS A CA 1
ATOM 1792 C C . LYS A 1 216 ? -1.936 11.706 -1.776 1.00 92.69 216 LYS A C 1
ATOM 1794 O O . LYS A 1 216 ? -2.366 10.650 -2.231 1.00 92.69 216 LYS A O 1
ATOM 1799 N N . LYS A 1 217 ? -0.823 11.789 -1.036 1.00 92.44 217 LYS A N 1
ATOM 1800 C CA . LYS A 1 217 ? -0.022 10.631 -0.606 1.00 92.44 217 LYS A CA 1
ATOM 1801 C C . LYS A 1 217 ? -0.785 9.744 0.383 1.00 92.44 217 LYS A C 1
ATOM 1803 O O . LYS A 1 217 ? -0.674 8.529 0.285 1.00 92.44 217 LYS A O 1
ATOM 1808 N N . SER A 1 218 ? -1.590 10.327 1.268 1.00 94.38 218 SER A N 1
ATOM 1809 C CA . SER A 1 218 ? -2.401 9.599 2.247 1.00 94.38 218 SER A CA 1
ATOM 1810 C C . SER A 1 218 ? -3.456 8.707 1.594 1.00 94.38 218 SER A C 1
ATOM 1812 O O . SER A 1 218 ? -3.741 7.621 2.077 1.00 94.38 218 SER A O 1
ATOM 1814 N N . LYS A 1 219 ? -3.979 9.104 0.430 1.00 94.88 219 LYS A N 1
ATOM 1815 C CA . LYS A 1 219 ? -4.977 8.331 -0.330 1.00 94.88 219 LYS A CA 1
ATOM 1816 C C . LYS A 1 219 ? -4.377 7.221 -1.203 1.00 94.88 219 LYS A C 1
ATOM 1818 O O . LYS A 1 219 ? -5.074 6.677 -2.055 1.00 94.88 219 LYS A O 1
ATOM 1823 N N . ILE A 1 220 ? -3.091 6.892 -1.050 1.00 95.31 220 ILE A N 1
ATOM 1824 C CA . ILE A 1 220 ? -2.411 5.899 -1.898 1.00 95.31 220 ILE A CA 1
ATOM 1825 C C . ILE A 1 220 ? -3.050 4.507 -1.802 1.00 95.31 220 ILE A C 1
ATOM 1827 O O . ILE A 1 220 ? -3.278 3.874 -2.828 1.00 95.31 220 ILE A O 1
ATOM 1831 N N . LEU A 1 221 ? -3.391 4.062 -0.590 1.00 96.44 221 LEU A N 1
ATOM 1832 C CA . LEU A 1 221 ? -4.013 2.755 -0.378 1.00 96.44 221 LEU A CA 1
ATOM 1833 C C . LEU A 1 221 ? -5.496 2.749 -0.768 1.00 96.44 221 LEU A C 1
ATOM 1835 O O . LEU A 1 221 ? -5.969 1.757 -1.300 1.00 96.44 221 LEU A O 1
ATOM 1839 N N . GLN A 1 222 ? -6.194 3.879 -0.643 1.00 94.94 222 GLN A N 1
ATOM 1840 C CA . GLN A 1 222 ? -7.565 4.022 -1.151 1.00 94.94 222 GLN A CA 1
ATOM 1841 C C . GLN A 1 222 ? -7.618 3.883 -2.680 1.00 94.94 222 GLN A C 1
ATOM 1843 O O . GLN A 1 222 ? -8.506 3.241 -3.227 1.00 94.94 222 GLN A O 1
ATOM 1848 N N . ARG A 1 223 ? -6.636 4.445 -3.400 1.00 95.25 223 ARG A N 1
ATOM 1849 C CA . ARG A 1 223 ? -6.513 4.248 -4.856 1.00 95.25 223 ARG A CA 1
ATOM 1850 C C . ARG A 1 223 ? -6.173 2.808 -5.213 1.00 95.25 223 ARG A C 1
ATOM 1852 O O . ARG A 1 223 ? -6.624 2.323 -6.243 1.00 95.25 223 ARG A O 1
ATOM 1859 N N . LEU A 1 224 ? -5.382 2.135 -4.381 1.00 95.94 224 LEU A N 1
ATOM 1860 C CA . LEU A 1 224 ? -5.125 0.713 -4.554 1.00 95.94 224 LEU A CA 1
ATOM 1861 C C . LEU A 1 224 ? -6.428 -0.080 -4.366 1.00 95.94 224 LEU A C 1
ATOM 1863 O O . LEU A 1 224 ? -6.716 -0.953 -5.173 1.00 95.94 224 LEU A O 1
ATOM 1867 N N . ASP A 1 225 ? -7.266 0.281 -3.394 1.00 94.62 225 ASP A N 1
ATOM 1868 C CA . ASP A 1 225 ? -8.528 -0.422 -3.124 1.00 94.62 225 ASP A CA 1
ATOM 1869 C C . ASP A 1 225 ? -9.503 -0.368 -4.309 1.00 94.62 225 ASP A C 1
ATOM 1871 O O . ASP A 1 225 ? -10.172 -1.349 -4.612 1.00 94.62 225 ASP A O 1
ATOM 1875 N N . THR A 1 226 ? -9.499 0.724 -5.083 1.00 93.75 226 THR A N 1
ATOM 1876 C CA . THR A 1 226 ? -10.329 0.821 -6.301 1.00 93.75 226 THR A CA 1
ATOM 1877 C C . THR A 1 226 ? -9.968 -0.175 -7.407 1.00 93.75 226 THR A C 1
ATOM 1879 O O . THR A 1 226 ? -10.791 -0.419 -8.286 1.00 93.75 226 THR A O 1
ATOM 1882 N N . ILE A 1 227 ? -8.752 -0.731 -7.394 1.00 93.88 227 ILE A N 1
ATOM 1883 C CA . ILE A 1 227 ? -8.273 -1.670 -8.422 1.00 93.88 227 ILE A CA 1
ATOM 1884 C C . ILE A 1 227 ? -8.080 -3.092 -7.892 1.00 93.88 227 ILE A C 1
ATOM 1886 O O . ILE A 1 227 ? -7.865 -4.015 -8.678 1.00 93.88 227 ILE A O 1
ATOM 1890 N N . VAL A 1 228 ? -8.098 -3.278 -6.571 1.00 94.31 228 VAL A N 1
ATOM 1891 C CA . VAL A 1 228 ? -7.912 -4.586 -5.945 1.00 94.31 228 VAL A CA 1
ATOM 1892 C C . VAL A 1 228 ? -9.210 -5.393 -6.063 1.00 94.31 228 VAL A C 1
ATOM 1894 O O . VAL A 1 228 ? -10.283 -4.874 -5.751 1.00 94.31 228 VAL A O 1
ATOM 1897 N N . PRO A 1 229 ? -9.148 -6.672 -6.482 1.00 91.69 229 PRO A N 1
ATOM 1898 C CA . PRO A 1 229 ? -10.327 -7.528 -6.492 1.00 91.69 229 PRO A CA 1
ATOM 1899 C C . PRO A 1 229 ? -10.824 -7.774 -5.068 1.00 91.69 229 PRO A C 1
ATOM 1901 O O . PRO A 1 229 ? -10.062 -8.229 -4.205 1.00 91.69 229 PRO A O 1
ATOM 1904 N N . LYS A 1 230 ? -12.114 -7.509 -4.857 1.00 91.94 230 LYS A N 1
ATOM 1905 C CA . LYS A 1 230 ? -12.805 -7.793 -3.601 1.00 91.94 230 LYS A CA 1
ATOM 1906 C C . LYS A 1 230 ? -13.202 -9.266 -3.561 1.00 91.94 230 LYS A C 1
ATOM 1908 O O . LYS A 1 230 ? -13.726 -9.796 -4.539 1.00 91.94 230 LYS A O 1
ATOM 1913 N N . VAL A 1 231 ? -12.897 -9.921 -2.450 1.00 89.81 231 VAL A N 1
ATOM 1914 C CA . VAL A 1 231 ? -13.221 -11.319 -2.173 1.00 89.81 231 VAL A CA 1
ATOM 1915 C C . VAL A 1 231 ? -14.093 -11.334 -0.928 1.00 89.81 231 VAL A C 1
ATOM 1917 O O . VAL A 1 231 ? -13.698 -10.785 0.100 1.00 89.81 231 VAL A O 1
ATOM 1920 N N . ASP A 1 232 ? -15.261 -11.964 -1.024 1.00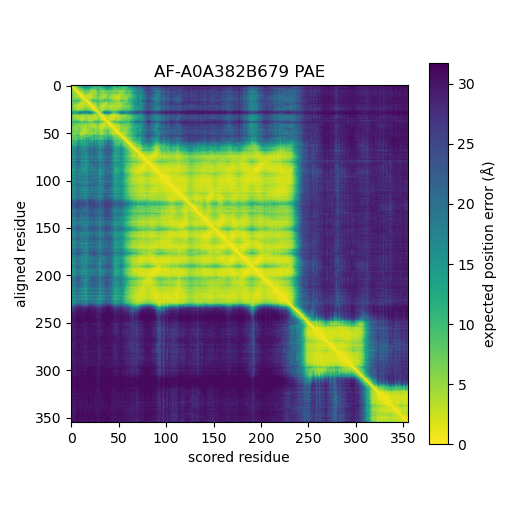 80.88 232 ASP A N 1
ATOM 1921 C CA . ASP A 1 232 ? -16.150 -12.157 0.117 1.00 80.88 232 ASP A CA 1
ATOM 1922 C C . ASP A 1 232 ? -15.550 -13.219 1.041 1.00 80.88 232 ASP A C 1
ATOM 1924 O O . ASP A 1 232 ? -15.715 -14.422 0.846 1.00 80.88 232 ASP A O 1
ATOM 1928 N N . LEU A 1 233 ? -14.803 -12.758 2.040 1.00 74.19 233 LEU A N 1
ATOM 1929 C CA . LEU A 1 233 ? -14.260 -13.580 3.115 1.00 74.19 233 LEU A CA 1
ATOM 1930 C C . LEU A 1 233 ? -15.317 -13.679 4.216 1.00 74.19 233 LEU A C 1
ATOM 1932 O O . LEU A 1 233 ? -15.169 -13.114 5.294 1.00 74.19 233 LEU A O 1
ATOM 1936 N N . LYS A 1 234 ? -16.442 -14.326 3.903 1.00 64.56 234 LYS A N 1
ATOM 1937 C CA . LYS A 1 234 ? -17.398 -14.736 4.931 1.00 64.56 234 LYS A CA 1
ATOM 1938 C C . LYS A 1 234 ? -16.906 -16.050 5.525 1.00 64.56 234 LYS A C 1
ATOM 1940 O O . LYS A 1 234 ? -16.823 -17.052 4.817 1.00 64.56 234 LYS A O 1
ATOM 1945 N N . THR A 1 235 ? -16.556 -16.027 6.804 1.00 46.53 235 THR A N 1
ATOM 1946 C CA . THR A 1 235 ? -16.423 -17.226 7.634 1.00 46.53 235 THR A CA 1
ATOM 1947 C C . THR A 1 235 ? -17.781 -17.936 7.671 1.00 46.53 235 THR A C 1
ATOM 1949 O O . THR A 1 235 ? -18.817 -17.275 7.667 1.00 46.53 235 THR A O 1
ATOM 1952 N N . GLU A 1 236 ? -17.793 -19.268 7.675 1.00 42.19 236 GLU A N 1
ATOM 1953 C CA . GLU A 1 236 ? -18.993 -20.121 7.566 1.00 42.19 236 GLU A CA 1
ATOM 1954 C C . GLU A 1 236 ? -19.995 -20.035 8.747 1.00 42.19 236 GLU A C 1
ATOM 1956 O O . GLU A 1 236 ? -20.828 -20.922 8.892 1.00 42.19 236 GLU A O 1
ATOM 1961 N N . ASP A 1 237 ? -19.992 -18.970 9.555 1.00 41.56 237 ASP A N 1
ATOM 1962 C CA . ASP A 1 237 ? -20.783 -18.882 10.796 1.00 41.56 237 ASP A CA 1
ATOM 1963 C C . ASP A 1 237 ? -21.903 -17.826 10.815 1.00 41.56 237 ASP A C 1
ATOM 1965 O O . ASP A 1 237 ? -22.487 -17.580 11.864 1.00 41.56 237 ASP A O 1
ATOM 1969 N N . ASP A 1 238 ? -22.320 -17.293 9.664 1.00 38.19 238 ASP A N 1
ATOM 1970 C CA . ASP A 1 238 ? -23.590 -16.552 9.558 1.00 38.19 238 ASP A CA 1
ATOM 1971 C C . ASP A 1 238 ? -24.682 -17.409 8.896 1.00 38.19 238 ASP A C 1
ATOM 1973 O O . ASP A 1 238 ? -25.256 -17.066 7.862 1.00 38.19 238 ASP A O 1
ATOM 1977 N N . ASN A 1 239 ? -24.999 -18.541 9.531 1.00 42.50 239 ASN A N 1
ATOM 1978 C CA . ASN A 1 239 ? -26.336 -19.140 9.463 1.00 42.50 239 ASN A CA 1
ATOM 1979 C C . ASN A 1 239 ? -27.164 -18.630 10.652 1.00 42.50 239 ASN A C 1
ATOM 1981 O O . ASN A 1 239 ? -27.536 -19.385 11.549 1.00 42.50 239 ASN A O 1
ATOM 1985 N N . ALA A 1 240 ? -27.445 -17.331 10.662 1.00 39.53 240 ALA A N 1
ATOM 1986 C CA . ALA A 1 240 ? -28.460 -16.736 11.517 1.00 39.53 240 ALA A CA 1
ATOM 1987 C C . ALA A 1 240 ? -29.167 -15.625 10.736 1.00 39.53 240 ALA A C 1
ATOM 1989 O O . ALA A 1 240 ? -28.714 -14.491 10.659 1.00 39.53 240 ALA A O 1
ATOM 1990 N N . ASP A 1 241 ? -30.237 -16.069 10.088 1.00 39.75 241 ASP A N 1
ATOM 1991 C CA . ASP A 1 241 ? -31.457 -15.386 9.672 1.00 39.75 241 ASP A CA 1
ATOM 1992 C C . ASP A 1 241 ? -31.482 -13.847 9.588 1.00 39.75 241 ASP A C 1
ATOM 1994 O O . ASP A 1 241 ? -31.244 -13.105 10.540 1.00 39.75 241 ASP A O 1
ATOM 1998 N N . GLY A 1 242 ? -31.918 -13.389 8.421 1.00 28.89 242 GLY A N 1
ATOM 1999 C CA . GLY A 1 242 ? -32.186 -11.998 8.098 1.00 28.89 242 GLY A CA 1
ATOM 2000 C C . GLY A 1 242 ? -33.074 -11.922 6.867 1.00 28.89 242 GLY A C 1
ATOM 2001 O O . GLY A 1 242 ? -32.702 -11.297 5.874 1.00 28.89 242 GLY A O 1
ATOM 2002 N N . ASP A 1 243 ? -34.216 -12.615 6.928 1.00 42.16 243 ASP A N 1
ATOM 2003 C CA . ASP A 1 243 ? -35.355 -12.456 6.026 1.00 42.16 243 ASP A CA 1
ATOM 2004 C C . ASP A 1 243 ? -35.614 -10.973 5.727 1.00 42.16 243 ASP A C 1
ATOM 2006 O O . ASP A 1 243 ? -36.146 -10.215 6.536 1.00 42.16 243 ASP A O 1
ATOM 2010 N N . THR A 1 244 ? -35.212 -10.561 4.531 1.00 31.59 244 THR A N 1
ATOM 2011 C CA . THR A 1 244 ? -35.750 -9.385 3.859 1.00 31.59 244 THR A CA 1
ATOM 2012 C C . THR A 1 244 ? -35.948 -9.741 2.396 1.00 31.59 244 THR A C 1
ATOM 2014 O O . THR A 1 244 ? -35.098 -9.502 1.546 1.00 31.59 244 THR A O 1
ATOM 2017 N N . GLY A 1 245 ? -37.092 -10.377 2.132 1.00 38.19 245 GLY A N 1
ATOM 2018 C CA . GLY A 1 245 ? -37.854 -10.311 0.883 1.00 38.19 245 GLY A CA 1
ATOM 2019 C C . GLY A 1 245 ? -37.075 -9.978 -0.392 1.00 38.19 245 GLY A C 1
ATOM 2020 O O . GLY A 1 245 ? -37.158 -8.861 -0.898 1.00 38.19 245 GLY A O 1
ATOM 2021 N N . VAL A 1 246 ? -36.411 -10.980 -0.968 1.00 32.41 246 VAL A N 1
ATOM 2022 C CA . VAL A 1 246 ? -35.951 -10.954 -2.365 1.00 32.41 246 VAL A CA 1
ATOM 2023 C C . VAL A 1 246 ? -36.744 -12.020 -3.133 1.00 32.41 246 VAL A C 1
ATOM 2025 O O . VAL A 1 246 ? -36.865 -13.153 -2.661 1.00 32.41 246 VAL A O 1
ATOM 2028 N N . PRO A 1 247 ? -37.353 -11.696 -4.287 1.00 40.84 247 PRO A N 1
ATOM 2029 C CA . PRO A 1 247 ? -38.300 -12.585 -4.949 1.00 40.84 247 PRO A CA 1
ATOM 2030 C C . PRO A 1 247 ? -37.602 -13.855 -5.454 1.00 40.84 247 PRO A C 1
ATOM 2032 O O . PRO A 1 247 ? -36.777 -13.788 -6.353 1.00 40.84 247 PRO A O 1
ATOM 2035 N N . THR A 1 248 ? -37.956 -15.011 -4.877 1.00 53.03 248 THR A N 1
ATOM 2036 C CA . THR A 1 248 ? -37.922 -16.367 -5.483 1.00 53.03 248 THR A CA 1
ATOM 2037 C C . THR A 1 248 ? -36.819 -16.645 -6.530 1.00 53.03 248 THR A C 1
ATOM 2039 O O . THR A 1 248 ? -37.093 -17.180 -7.602 1.00 53.03 248 THR A O 1
ATOM 2042 N N . GLN A 1 249 ? -35.548 -16.361 -6.220 1.00 61.41 249 GLN A N 1
ATOM 2043 C CA . GLN A 1 249 ? -34.438 -16.524 -7.178 1.00 61.41 249 GLN A CA 1
ATOM 2044 C C . GLN A 1 249 ? -34.207 -17.989 -7.609 1.00 61.41 249 GLN A C 1
ATOM 2046 O O . GLN A 1 249 ? -33.758 -18.251 -8.722 1.00 61.41 249 GLN A O 1
ATOM 2051 N N . PHE A 1 250 ? -34.599 -18.956 -6.777 1.00 66.81 250 PHE A N 1
ATOM 2052 C CA . PHE A 1 250 ? -34.449 -20.389 -7.054 1.00 66.81 250 PHE A CA 1
ATOM 2053 C C . PHE A 1 250 ? -35.792 -21.115 -7.126 1.00 66.81 250 PHE A C 1
ATOM 2055 O O . PHE A 1 250 ? -35.906 -22.245 -6.675 1.00 66.81 250 PHE A O 1
ATOM 2062 N N . GLY A 1 251 ? -36.851 -20.465 -7.625 1.00 64.94 251 GLY A N 1
ATOM 2063 C CA . GLY A 1 251 ? -38.157 -21.119 -7.807 1.00 64.94 251 GLY A CA 1
ATOM 2064 C C . GLY A 1 251 ? -38.804 -21.625 -6.509 1.00 64.94 251 GLY A C 1
ATOM 2065 O O . GLY A 1 251 ? -39.585 -22.574 -6.545 1.00 64.94 251 GLY A O 1
ATOM 2066 N N . GLY A 1 252 ? -38.453 -21.007 -5.376 1.00 68.38 252 GLY A N 1
ATOM 2067 C CA . GLY A 1 252 ? -38.944 -21.346 -4.039 1.00 68.38 252 GLY A CA 1
ATOM 2068 C C . GLY A 1 252 ? -38.065 -22.322 -3.249 1.00 68.38 252 GLY A C 1
ATOM 2069 O O . GLY A 1 252 ? -38.350 -22.537 -2.077 1.00 68.38 252 GLY A O 1
ATOM 2070 N N . PHE A 1 253 ? -37.011 -22.893 -3.841 1.00 75.62 253 PHE A N 1
ATOM 2071 C CA . PHE A 1 253 ? -36.083 -23.766 -3.115 1.00 75.62 253 PHE A CA 1
ATOM 2072 C C . PHE A 1 253 ? -35.185 -22.961 -2.164 1.00 75.62 253 PHE A C 1
ATOM 2074 O O . PHE A 1 253 ? -34.728 -21.868 -2.502 1.00 75.62 253 PHE A O 1
ATOM 2081 N N . THR A 1 254 ? -34.929 -23.520 -0.980 1.00 69.12 254 THR A N 1
ATOM 2082 C CA . THR A 1 254 ? -34.074 -22.938 0.069 1.00 69.12 254 THR A CA 1
ATOM 2083 C C . THR A 1 254 ? -32.591 -22.984 -0.295 1.00 69.12 254 THR A C 1
ATOM 2085 O O . THR A 1 254 ? -31.833 -22.112 0.117 1.00 69.12 254 THR A O 1
ATOM 2088 N N . SER A 1 255 ? -32.177 -23.965 -1.103 1.00 79.94 255 SER A N 1
ATOM 2089 C CA . SER A 1 255 ? -30.806 -24.111 -1.590 1.00 79.94 255 SER A CA 1
ATOM 2090 C C . SER A 1 255 ? -30.733 -24.081 -3.114 1.00 79.94 255 SER A C 1
ATOM 2092 O O . SER A 1 255 ? -31.557 -24.658 -3.829 1.00 79.94 255 SER A O 1
ATOM 2094 N N . ARG A 1 256 ? -29.661 -23.467 -3.622 1.00 83.25 256 ARG A N 1
ATOM 2095 C CA . ARG A 1 256 ? -29.291 -23.508 -5.042 1.00 83.25 256 ARG A CA 1
ATOM 2096 C C . ARG A 1 256 ? -29.059 -24.941 -5.529 1.00 83.25 256 ARG A C 1
ATOM 2098 O O . ARG A 1 256 ? -29.369 -25.241 -6.680 1.00 83.25 256 ARG A O 1
ATOM 2105 N N . GLN A 1 257 ? -28.503 -25.802 -4.675 1.00 84.25 257 GLN A N 1
ATOM 2106 C CA . GLN A 1 257 ? -28.220 -27.191 -5.029 1.00 84.25 257 GLN A CA 1
ATOM 2107 C C . GLN A 1 257 ? -29.520 -27.986 -5.210 1.00 84.25 257 GLN A C 1
ATOM 2109 O O . GLN A 1 257 ? -29.669 -28.669 -6.219 1.00 84.25 257 GLN A O 1
ATOM 2114 N N . ASP A 1 258 ? -30.506 -27.778 -4.335 1.00 85.81 258 ASP A N 1
ATOM 2115 C CA . ASP A 1 258 ? -31.817 -28.434 -4.430 1.00 85.81 258 ASP A CA 1
ATOM 2116 C C . ASP A 1 258 ? -32.556 -28.048 -5.717 1.00 85.81 258 ASP A C 1
ATOM 2118 O O . ASP A 1 258 ? -33.160 -28.890 -6.381 1.00 85.81 258 ASP A O 1
ATOM 2122 N N . TYR A 1 259 ? -32.458 -26.782 -6.129 1.00 87.94 259 TYR A N 1
ATOM 2123 C CA . TYR A 1 259 ? -33.026 -26.331 -7.399 1.00 87.94 259 TYR A CA 1
ATOM 2124 C C . TYR A 1 259 ? -32.363 -27.003 -8.614 1.00 87.94 259 TYR A C 1
ATOM 2126 O O . TYR A 1 259 ? -33.048 -27.377 -9.572 1.00 87.94 259 TYR A O 1
ATOM 2134 N N . ILE A 1 260 ? -31.038 -27.192 -8.576 1.00 87.31 260 ILE A N 1
ATOM 2135 C CA . ILE A 1 260 ? -30.284 -27.895 -9.626 1.00 87.31 260 ILE A CA 1
ATOM 2136 C C . ILE A 1 260 ? -30.672 -29.376 -9.662 1.00 87.31 260 ILE A C 1
ATOM 2138 O O . ILE A 1 260 ? -30.938 -29.904 -10.743 1.00 87.31 260 ILE A O 1
ATOM 2142 N N . ASP A 1 261 ? -30.757 -30.032 -8.509 1.00 88.81 261 ASP A N 1
ATOM 2143 C CA . ASP A 1 261 ? -31.091 -31.455 -8.409 1.00 88.81 261 ASP A CA 1
ATOM 2144 C C . ASP A 1 261 ? -32.540 -31.724 -8.841 1.00 88.81 261 ASP A C 1
ATOM 2146 O O . ASP A 1 261 ? -32.809 -32.666 -9.596 1.00 88.81 261 ASP A O 1
ATOM 2150 N N . TYR A 1 262 ? -33.470 -30.829 -8.494 1.00 88.62 262 TYR A N 1
ATOM 2151 C CA . TYR A 1 262 ? -34.834 -30.845 -9.022 1.00 88.62 262 TYR A CA 1
ATOM 2152 C C . TYR A 1 262 ? -34.861 -30.685 -10.551 1.00 88.62 262 TYR A C 1
ATOM 2154 O O . TYR A 1 262 ? -35.551 -31.436 -11.246 1.00 88.62 262 TYR A O 1
ATOM 2162 N N . ALA A 1 263 ? -34.084 -29.747 -11.103 1.00 87.25 263 ALA A N 1
ATOM 2163 C CA . ALA A 1 263 ? -33.991 -29.542 -12.549 1.00 87.25 263 ALA A CA 1
ATOM 2164 C C . ALA A 1 263 ? -33.408 -30.760 -13.284 1.00 87.25 263 ALA A C 1
ATOM 2166 O O . ALA A 1 263 ? -33.882 -31.105 -14.370 1.00 87.25 263 ALA A O 1
ATOM 2167 N N . ILE A 1 264 ? -32.416 -31.436 -12.695 1.00 90.38 264 ILE A N 1
ATOM 2168 C CA . ILE A 1 264 ? -31.855 -32.679 -13.239 1.00 90.38 264 ILE A CA 1
ATOM 2169 C C . ILE A 1 264 ? -32.931 -33.768 -13.275 1.00 90.38 264 ILE A C 1
ATOM 2171 O O . ILE A 1 264 ? -33.101 -34.417 -14.309 1.00 90.38 264 ILE A O 1
ATOM 2175 N N . ASN A 1 265 ? -33.700 -33.923 -12.196 1.00 89.06 265 ASN A N 1
ATOM 2176 C CA . ASN A 1 265 ? -34.780 -34.907 -12.119 1.00 89.06 265 ASN A CA 1
ATOM 2177 C C . ASN A 1 265 ? -35.913 -34.623 -13.120 1.00 89.06 265 ASN A C 1
ATOM 2179 O O . ASN A 1 265 ? -36.342 -35.538 -13.824 1.00 89.06 265 ASN A O 1
ATOM 2183 N N . MET A 1 266 ? -36.328 -33.363 -13.285 1.00 85.81 266 MET A N 1
ATOM 2184 C CA . MET A 1 266 ? -37.292 -32.963 -14.324 1.00 85.81 266 MET A CA 1
ATOM 2185 C C . MET A 1 266 ? -36.776 -33.272 -15.738 1.00 85.81 266 MET A C 1
ATOM 2187 O O . MET A 1 266 ? -37.513 -33.804 -16.569 1.00 85.81 266 MET A O 1
ATOM 2191 N N . GLY A 1 267 ? -35.494 -33.006 -16.010 1.00 85.94 267 GLY A N 1
ATOM 2192 C CA . GLY A 1 267 ? -34.868 -33.328 -17.294 1.00 85.94 267 GLY A CA 1
ATOM 2193 C C . GLY A 1 267 ? -34.735 -34.834 -17.555 1.00 85.94 267 GLY A C 1
ATOM 2194 O O . GLY A 1 267 ? -34.909 -35.276 -18.693 1.00 85.94 267 GLY A O 1
ATOM 2195 N N . MET A 1 268 ? -34.483 -35.636 -16.516 1.00 85.19 268 MET A N 1
ATOM 2196 C CA . MET A 1 268 ? -34.485 -37.105 -16.594 1.00 85.19 268 MET A CA 1
ATOM 2197 C C . MET A 1 268 ? -35.889 -37.672 -16.842 1.00 85.19 268 MET A C 1
ATOM 2199 O O . MET A 1 268 ? -36.023 -38.657 -17.562 1.00 85.19 268 MET A O 1
ATOM 2203 N N . GLN A 1 269 ? -36.928 -37.009 -16.328 1.00 84.25 269 GLN A N 1
ATOM 2204 C CA . GLN A 1 269 ? -38.341 -37.321 -16.586 1.00 84.25 269 GLN A CA 1
ATOM 2205 C C . GLN A 1 269 ? -38.838 -36.814 -17.957 1.00 84.25 269 GLN A C 1
ATOM 2207 O O . GLN A 1 269 ? -40.008 -36.982 -18.290 1.00 84.25 269 GLN A O 1
ATOM 2212 N N . GLY A 1 270 ? -37.965 -36.204 -18.769 1.00 82.56 270 GLY A N 1
ATOM 2213 C CA . GLY A 1 270 ? -38.283 -35.730 -20.120 1.00 82.56 270 GLY A CA 1
ATOM 2214 C C . GLY A 1 270 ? -38.786 -34.286 -20.204 1.00 82.56 270 GLY A C 1
ATOM 2215 O O . GLY A 1 270 ? -39.027 -33.796 -21.305 1.00 82.56 270 GLY A O 1
ATOM 2216 N N . ASN A 1 271 ? -38.886 -33.563 -19.085 1.00 84.69 271 ASN A N 1
ATOM 2217 C CA . ASN A 1 271 ? -39.295 -32.158 -19.053 1.00 84.69 271 ASN A CA 1
ATOM 2218 C C . ASN A 1 271 ? -38.089 -31.222 -19.263 1.00 84.69 271 ASN A C 1
ATOM 2220 O O . ASN A 1 271 ? -37.574 -30.590 -18.337 1.00 84.69 271 ASN A O 1
ATOM 2224 N N . MET A 1 272 ? -37.611 -31.152 -20.508 1.00 85.81 272 MET A N 1
ATOM 2225 C CA . MET A 1 272 ? -36.508 -30.261 -20.895 1.00 85.81 272 MET A CA 1
ATOM 2226 C C . MET A 1 272 ? -36.909 -28.783 -20.959 1.00 85.81 272 MET A C 1
ATOM 2228 O O . MET A 1 272 ? -36.034 -27.918 -20.883 1.00 85.81 272 MET A O 1
ATOM 2232 N N . ASP A 1 273 ? -38.203 -28.485 -21.059 1.00 84.31 273 ASP A N 1
ATOM 2233 C CA . ASP A 1 273 ? -38.718 -27.114 -21.096 1.00 84.31 273 ASP A CA 1
ATOM 2234 C C . ASP A 1 273 ? -38.479 -26.401 -19.766 1.00 84.31 273 ASP A C 1
ATOM 2236 O O . ASP A 1 273 ? -38.026 -25.255 -19.754 1.00 84.31 273 ASP A O 1
ATOM 2240 N N . PHE A 1 274 ? -38.641 -27.112 -18.644 1.00 85.62 274 PHE A N 1
ATOM 2241 C CA . PHE A 1 274 ? -38.266 -26.604 -17.325 1.00 85.62 274 PHE A CA 1
ATOM 2242 C C . PHE A 1 274 ? -36.776 -26.230 -17.253 1.00 85.62 274 PHE A C 1
ATOM 2244 O O . PHE A 1 274 ? -36.427 -25.135 -16.819 1.00 85.62 274 PHE A O 1
ATOM 2251 N N . VAL A 1 275 ? -35.889 -27.110 -17.733 1.00 85.50 275 VAL A N 1
ATOM 2252 C CA . VAL A 1 275 ? -34.428 -26.898 -17.703 1.00 85.50 275 VAL A CA 1
ATOM 2253 C C . VAL A 1 275 ? -34.017 -25.731 -18.602 1.00 85.50 275 VAL A C 1
ATOM 2255 O O . VAL A 1 275 ? -33.139 -24.941 -18.251 1.00 85.50 275 VAL A O 1
ATOM 2258 N N . ASN A 1 276 ? -34.636 -25.605 -19.776 1.00 85.38 276 ASN A N 1
ATOM 2259 C CA . ASN A 1 276 ? -34.364 -24.507 -20.700 1.00 85.38 276 ASN A CA 1
ATOM 2260 C C . ASN A 1 276 ? -34.926 -23.167 -20.198 1.00 85.38 276 ASN A C 1
ATOM 2262 O O . ASN A 1 276 ? -34.321 -22.132 -20.483 1.00 85.38 276 ASN A O 1
ATOM 2266 N N . GLY A 1 277 ? -36.011 -23.195 -19.418 1.00 83.56 277 GLY A N 1
ATOM 2267 C CA . GLY A 1 277 ? -36.634 -22.028 -18.793 1.00 83.56 277 GLY A CA 1
ATOM 2268 C C . GLY A 1 277 ? -35.873 -21.438 -17.600 1.00 83.56 277 GLY A C 1
ATOM 2269 O O . GLY A 1 277 ? -36.239 -20.362 -17.137 1.00 83.56 277 GLY A O 1
ATOM 2270 N N . ILE A 1 278 ? -34.807 -22.089 -17.111 1.00 84.62 278 ILE A N 1
ATOM 2271 C CA . ILE A 1 278 ? -33.965 -21.549 -16.031 1.00 84.62 278 ILE A CA 1
ATOM 2272 C C . ILE A 1 278 ? -33.281 -20.255 -16.519 1.00 84.62 278 ILE A C 1
ATOM 2274 O O . ILE A 1 278 ? -32.504 -20.322 -17.484 1.00 84.62 278 ILE A O 1
ATOM 2278 N N . PRO A 1 279 ? -33.513 -19.092 -15.873 1.00 77.31 279 PRO A N 1
ATOM 2279 C CA . PRO A 1 279 ? -32.996 -17.800 -16.334 1.00 77.31 279 PRO A CA 1
ATOM 2280 C C . PRO A 1 279 ? -31.468 -17.709 -16.210 1.00 77.31 279 PRO A C 1
ATOM 2282 O O . PRO A 1 279 ? -30.786 -17.210 -17.111 1.00 77.31 279 PRO A O 1
ATOM 2285 N N . GLU A 1 280 ? -30.905 -18.261 -15.135 1.00 82.06 280 GLU A N 1
ATOM 2286 C CA . GLU A 1 280 ? -29.469 -18.240 -14.876 1.00 82.06 280 GLU A CA 1
ATOM 2287 C C . GLU A 1 280 ? -28.708 -19.233 -15.775 1.00 82.06 280 GLU A C 1
ATOM 2289 O O . GLU A 1 280 ? -28.786 -20.456 -15.608 1.00 82.06 280 GLU A O 1
ATOM 2294 N N . LYS A 1 281 ? -27.903 -18.707 -16.715 1.00 83.44 281 LYS A N 1
ATOM 2295 C CA . LYS A 1 281 ? -27.064 -19.521 -17.622 1.00 83.44 281 LYS A CA 1
ATOM 2296 C C . LYS A 1 281 ? -26.160 -20.527 -16.877 1.00 83.44 281 LYS A C 1
ATOM 2298 O O . LYS A 1 281 ? -26.084 -21.666 -17.345 1.00 83.44 281 LYS A O 1
ATOM 2303 N N . PRO A 1 282 ? -25.503 -20.176 -15.747 1.00 84.75 282 PRO A N 1
ATOM 2304 C CA . PRO A 1 282 ? -24.655 -21.117 -15.011 1.00 84.75 282 PRO A CA 1
ATOM 2305 C C . PRO A 1 282 ? -25.433 -22.301 -14.424 1.00 84.75 282 PRO A C 1
ATOM 2307 O O . PRO A 1 282 ? -25.019 -23.445 -14.598 1.00 84.75 282 PRO A O 1
ATOM 2310 N N . ILE A 1 283 ? -26.584 -22.049 -13.791 1.00 87.06 283 ILE A N 1
ATOM 2311 C CA . ILE A 1 283 ? -27.443 -23.091 -13.198 1.00 87.06 283 ILE A CA 1
ATOM 2312 C C . ILE A 1 283 ? -27.993 -24.015 -14.283 1.00 87.06 283 ILE A C 1
ATOM 2314 O O . ILE A 1 283 ? -27.932 -25.238 -14.154 1.00 87.06 283 ILE A O 1
ATOM 2318 N N . ARG A 1 284 ? -28.439 -23.448 -15.409 1.00 89.31 284 ARG A N 1
ATOM 2319 C CA . ARG A 1 284 ? -28.875 -24.228 -16.574 1.00 89.31 284 ARG A CA 1
ATOM 2320 C C . ARG A 1 284 ? -27.766 -25.127 -17.127 1.00 89.31 284 ARG A C 1
ATOM 2322 O O . ARG A 1 284 ? -28.030 -26.265 -17.511 1.00 89.31 284 ARG A O 1
ATOM 2329 N N . GLY A 1 285 ? -26.531 -24.625 -17.178 1.00 84.75 285 GLY A N 1
ATOM 2330 C CA . GLY A 1 285 ? -25.360 -25.403 -17.588 1.00 84.75 285 GLY A CA 1
ATOM 2331 C C . GLY A 1 285 ? -25.089 -26.581 -16.652 1.00 84.75 285 GLY A C 1
ATOM 2332 O O . GLY A 1 285 ? -24.913 -27.706 -17.120 1.00 84.75 285 GLY A O 1
ATOM 2333 N N . MET A 1 286 ? -25.139 -26.338 -15.339 1.00 88.62 286 MET A N 1
ATOM 2334 C CA . MET A 1 286 ? -24.971 -27.372 -14.310 1.00 88.62 286 MET A CA 1
ATOM 2335 C C . MET A 1 286 ? -26.065 -28.442 -14.389 1.00 88.62 286 MET A C 1
ATOM 2337 O O . MET A 1 286 ? -25.744 -29.628 -14.405 1.00 88.62 286 MET A O 1
ATOM 2341 N N . ALA A 1 287 ? -27.334 -28.051 -14.542 1.00 90.06 287 ALA A N 1
ATOM 2342 C CA . ALA A 1 287 ? -28.442 -28.994 -14.689 1.00 90.06 287 ALA A CA 1
ATOM 2343 C C . ALA A 1 287 ? -28.293 -29.870 -15.948 1.00 90.06 287 ALA A C 1
ATOM 2345 O O . ALA A 1 287 ? -28.427 -31.090 -15.876 1.00 90.06 287 ALA A O 1
ATOM 2346 N N . LYS A 1 288 ? -27.929 -29.291 -17.103 1.00 90.00 288 LYS A N 1
ATOM 2347 C CA . LYS A 1 288 ? -27.680 -30.0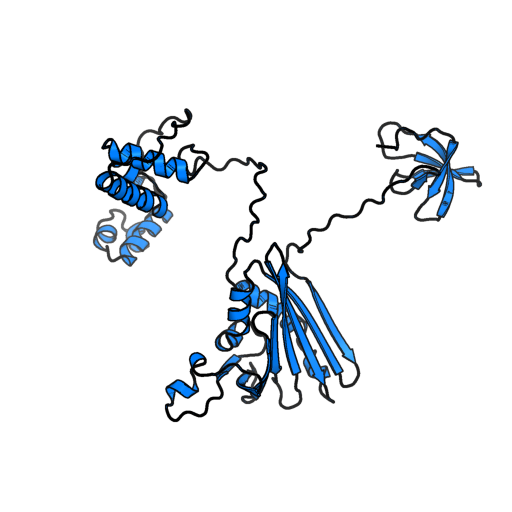66 -18.338 1.00 90.00 288 LYS A CA 1
ATOM 2348 C C . LYS A 1 288 ? -26.510 -31.040 -18.194 1.00 90.00 288 LYS A C 1
ATOM 2350 O O . LYS A 1 288 ? -26.612 -32.182 -18.645 1.00 90.00 288 LYS A O 1
ATOM 2355 N N . ALA A 1 289 ? -25.423 -30.615 -17.552 1.00 89.12 289 ALA A N 1
ATOM 2356 C CA . ALA A 1 289 ? -24.289 -31.488 -17.262 1.00 89.12 289 ALA A CA 1
ATOM 2357 C C . ALA A 1 289 ? -24.682 -32.628 -16.304 1.00 89.12 289 ALA A C 1
ATOM 2359 O O . ALA A 1 289 ? -24.312 -33.779 -16.537 1.00 89.12 289 ALA A O 1
ATOM 2360 N N . GLY A 1 290 ? -25.483 -32.326 -15.280 1.00 88.06 290 GLY A N 1
ATOM 2361 C CA . GLY A 1 290 ? -26.033 -33.305 -14.344 1.00 88.06 290 GLY A CA 1
ATOM 2362 C C . GLY A 1 290 ? -26.936 -34.336 -15.020 1.00 88.06 290 GLY A C 1
ATOM 2363 O O . GLY A 1 290 ? -26.777 -35.526 -14.771 1.00 88.06 290 GLY A O 1
ATOM 2364 N N . ILE A 1 291 ? -27.796 -33.919 -15.957 1.00 88.50 291 ILE A N 1
ATOM 2365 C CA . ILE A 1 291 ? -28.629 -34.831 -16.763 1.00 88.50 291 ILE A CA 1
ATOM 2366 C C . ILE A 1 291 ? -27.757 -35.764 -17.608 1.00 88.50 291 ILE A C 1
ATOM 2368 O O . ILE A 1 291 ? -27.997 -36.967 -17.650 1.00 88.50 291 ILE A O 1
ATOM 2372 N N . LEU A 1 292 ? -26.728 -35.236 -18.280 1.00 88.81 292 LEU A N 1
ATOM 2373 C CA . LEU A 1 292 ? -25.805 -36.060 -19.070 1.00 88.81 292 LEU A CA 1
ATOM 2374 C C . LEU A 1 292 ? -25.051 -37.066 -18.194 1.00 88.81 292 LEU A C 1
ATOM 2376 O O . LEU A 1 292 ? -24.872 -38.216 -18.595 1.00 88.81 292 LEU A O 1
ATOM 2380 N N . LYS A 1 293 ? -24.637 -36.645 -16.994 1.00 87.25 293 LYS A N 1
ATOM 2381 C CA . LYS A 1 293 ? -23.983 -37.514 -16.014 1.00 87.25 293 LYS A CA 1
ATOM 2382 C C . LYS A 1 293 ? -24.934 -38.614 -15.537 1.00 87.25 293 LYS A C 1
ATOM 2384 O O . LYS A 1 293 ? -24.569 -39.776 -15.650 1.00 87.25 293 LYS A O 1
ATOM 2389 N N . ALA A 1 294 ? -26.152 -38.269 -15.122 1.00 86.50 294 ALA A N 1
ATOM 2390 C CA . ALA A 1 294 ? -27.166 -39.221 -14.668 1.00 86.50 294 ALA A CA 1
ATOM 2391 C C . ALA A 1 294 ? -27.568 -40.220 -15.767 1.00 86.50 294 ALA A C 1
ATOM 2393 O O . ALA A 1 294 ? -27.680 -41.414 -15.505 1.00 86.50 294 ALA A O 1
ATOM 2394 N N . LYS A 1 295 ? -27.684 -39.778 -17.030 1.00 85.69 295 LYS A N 1
ATOM 2395 C CA . LYS A 1 295 ? -27.897 -40.680 -18.181 1.00 85.69 295 LYS A CA 1
ATOM 2396 C C . LYS A 1 295 ? -26.735 -41.646 -18.409 1.00 85.69 295 LYS A C 1
ATOM 2398 O O . LYS A 1 295 ? -26.952 -42.737 -18.926 1.00 85.69 295 LYS A O 1
ATOM 2403 N N . ARG A 1 296 ? -25.508 -41.244 -18.066 1.00 83.88 296 ARG A N 1
ATOM 2404 C CA . ARG A 1 296 ? -24.298 -42.057 -18.240 1.00 83.88 296 ARG A CA 1
ATOM 2405 C C . ARG A 1 296 ? -24.075 -43.034 -17.086 1.00 83.88 296 ARG A C 1
ATOM 2407 O O . ARG A 1 296 ? -23.574 -44.125 -17.332 1.00 83.88 296 ARG A O 1
ATOM 2414 N N . THR A 1 297 ? -24.386 -42.639 -15.853 1.00 79.88 297 THR A N 1
ATOM 2415 C CA . THR A 1 297 ? -24.126 -43.440 -14.645 1.00 79.88 297 THR A CA 1
ATOM 2416 C C . THR A 1 297 ? -25.340 -44.231 -14.167 1.00 79.88 297 THR A C 1
ATOM 2418 O O . THR A 1 297 ? -25.168 -45.182 -13.418 1.00 79.88 297 THR A O 1
ATOM 2421 N N . GLY A 1 298 ? -26.555 -43.865 -14.586 1.00 74.19 298 GLY A N 1
ATOM 2422 C CA . GLY A 1 298 ? -27.801 -44.456 -14.085 1.00 74.19 298 GLY A CA 1
ATOM 2423 C C . GLY A 1 298 ? -28.194 -43.985 -12.679 1.00 74.19 298 GLY A C 1
ATOM 2424 O O . GLY A 1 298 ? -29.245 -44.373 -12.183 1.00 74.19 298 GLY A O 1
ATOM 2425 N N . GLU A 1 299 ? -27.383 -43.131 -12.051 1.00 77.38 299 GLU A N 1
ATOM 2426 C CA . GLU A 1 299 ? -27.625 -42.577 -10.718 1.00 77.38 299 GLU A CA 1
ATOM 2427 C C . GLU A 1 299 ? -28.233 -41.177 -10.836 1.00 77.38 299 GLU A C 1
ATOM 2429 O O . GLU A 1 299 ? -27.616 -40.258 -11.385 1.00 77.38 299 GLU A O 1
ATOM 2434 N N . THR A 1 300 ? -29.451 -41.011 -10.325 1.00 77.75 300 THR A N 1
ATOM 2435 C CA . THR A 1 300 ? -30.143 -39.719 -10.250 1.00 77.75 300 THR A CA 1
ATOM 2436 C C . THR A 1 300 ? -29.921 -39.061 -8.885 1.00 77.75 300 THR A C 1
ATOM 2438 O O . THR A 1 300 ? -29.940 -39.767 -7.874 1.00 77.75 300 THR A O 1
ATOM 2441 N N . PRO A 1 301 ? -29.733 -37.729 -8.825 1.00 78.81 301 PRO A N 1
ATOM 2442 C CA . PRO A 1 301 ? -29.625 -37.010 -7.557 1.00 78.81 301 PRO A CA 1
ATOM 2443 C C . PRO A 1 301 ? -30.925 -37.125 -6.737 1.00 78.81 301 PRO A C 1
ATOM 2445 O O . PRO A 1 301 ? -31.983 -37.419 -7.309 1.00 78.81 301 PRO A O 1
ATOM 2448 N N . PRO A 1 302 ? -30.877 -36.881 -5.411 1.00 78.62 302 PRO A N 1
ATOM 2449 C CA . PRO A 1 302 ? -32.077 -36.863 -4.575 1.00 78.62 302 PRO A CA 1
ATOM 2450 C C . PRO A 1 302 ? -33.130 -35.918 -5.169 1.00 78.62 302 PRO A C 1
ATOM 2452 O O . PRO A 1 302 ? -32.793 -34.900 -5.768 1.00 78.62 302 PRO A O 1
ATOM 2455 N N . CYS A 1 303 ? -34.410 -36.278 -5.055 1.00 72.50 303 CYS A N 1
ATOM 2456 C CA . CYS A 1 303 ? -35.516 -35.471 -5.568 1.00 72.50 303 CYS A CA 1
ATOM 2457 C C . CYS A 1 303 ? -36.086 -34.605 -4.436 1.00 72.50 303 CYS A C 1
ATOM 2459 O O . CYS A 1 303 ? -36.921 -35.103 -3.680 1.00 72.50 303 CYS A O 1
ATOM 2461 N N . PRO A 1 304 ? -35.654 -33.339 -4.285 1.00 75.06 304 PRO A N 1
ATOM 2462 C CA . PRO A 1 304 ? -36.241 -32.444 -3.297 1.00 75.06 304 PRO A CA 1
ATOM 2463 C C . PRO A 1 304 ? -37.698 -32.134 -3.665 1.00 75.06 304 PRO A C 1
ATOM 2465 O O . PRO A 1 304 ? -38.046 -31.986 -4.841 1.00 75.06 304 PRO A O 1
ATOM 2468 N N . GLU A 1 305 ? -38.572 -32.056 -2.662 1.00 67.06 305 GLU A N 1
ATOM 2469 C CA . GLU A 1 305 ? -39.981 -31.724 -2.871 1.00 67.06 305 GLU A CA 1
ATOM 2470 C C . GLU A 1 305 ? -40.133 -30.253 -3.267 1.00 67.06 305 GLU A C 1
ATOM 2472 O O . GLU A 1 305 ? -39.550 -29.356 -2.658 1.00 67.06 305 GLU A O 1
ATOM 2477 N N . LYS A 1 306 ? -40.945 -29.990 -4.298 1.00 64.69 306 LYS A N 1
ATOM 2478 C CA . LYS A 1 306 ? -41.257 -28.624 -4.717 1.00 64.69 306 LYS A CA 1
ATOM 2479 C C . LYS A 1 306 ? -42.008 -27.904 -3.583 1.00 64.69 306 LYS A C 1
ATOM 2481 O O . LYS A 1 306 ? -43.077 -28.382 -3.190 1.00 64.69 306 LYS A O 1
ATOM 2486 N N . PRO A 1 307 ? -41.551 -26.729 -3.120 1.00 55.59 307 PRO A N 1
ATOM 2487 C CA . PRO A 1 307 ? -42.319 -25.933 -2.173 1.00 55.59 307 PRO A CA 1
ATOM 2488 C C . PRO A 1 307 ? -43.657 -25.519 -2.803 1.00 55.59 307 PRO A C 1
ATOM 2490 O O . PRO A 1 307 ? -43.717 -24.966 -3.907 1.00 55.59 307 PRO A O 1
ATOM 2493 N N . ARG A 1 308 ? -44.766 -25.829 -2.120 1.00 48.94 308 ARG A N 1
ATOM 2494 C CA . ARG A 1 308 ? -46.117 -25.415 -2.526 1.00 48.94 308 ARG A CA 1
ATOM 2495 C C . ARG A 1 308 ? -46.290 -23.921 -2.254 1.00 48.94 308 ARG A C 1
ATOM 2497 O O . ARG A 1 308 ? -46.703 -23.535 -1.168 1.00 48.94 308 ARG A O 1
ATOM 2504 N N . GLY A 1 309 ? -46.024 -23.089 -3.255 1.00 36.47 309 GLY A N 1
ATOM 2505 C CA . GLY A 1 309 ? -46.359 -21.668 -3.204 1.00 36.47 309 GLY A CA 1
ATOM 2506 C C . GLY A 1 309 ? -46.057 -20.943 -4.511 1.00 36.47 309 GLY A C 1
ATOM 2507 O O . GLY A 1 309 ? -44.912 -20.900 -4.940 1.00 36.47 309 GLY A O 1
ATOM 2508 N N . GLY A 1 310 ? -47.096 -20.366 -5.123 1.00 33.19 310 GLY A N 1
ATOM 2509 C CA . GLY A 1 310 ? -46.983 -19.399 -6.220 1.00 33.19 310 GLY A CA 1
ATOM 2510 C C . GLY A 1 310 ? -47.440 -19.921 -7.579 1.00 33.19 310 GLY A C 1
ATOM 2511 O O . GLY A 1 310 ? -46.684 -20.555 -8.308 1.00 33.19 310 GLY A O 1
ATOM 2512 N N . SER A 1 311 ? -48.691 -19.624 -7.922 1.00 31.25 311 SER A N 1
ATOM 2513 C CA . SER A 1 311 ? -49.276 -19.752 -9.257 1.00 31.25 311 SER A CA 1
ATOM 2514 C C . SER A 1 311 ? -48.359 -19.210 -10.357 1.00 31.25 311 SER A C 1
ATOM 2516 O O . SER A 1 311 ? 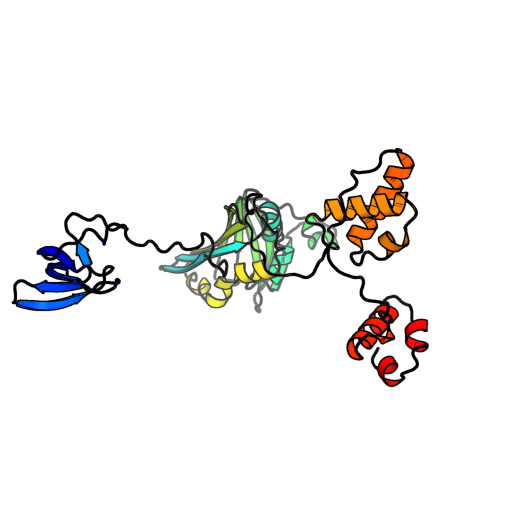-47.858 -18.093 -10.262 1.00 31.25 311 SER A O 1
ATOM 2518 N N . VAL A 1 312 ? -48.215 -19.993 -11.425 1.00 34.78 312 VAL A N 1
ATOM 2519 C CA . VAL A 1 312 ? -47.611 -19.587 -12.698 1.00 34.78 312 VAL A CA 1
ATOM 2520 C C . VAL A 1 312 ? -48.312 -18.312 -13.188 1.00 34.78 312 VAL A C 1
ATOM 2522 O O . VAL A 1 312 ? -49.528 -18.362 -13.396 1.00 34.78 312 VAL A O 1
ATOM 2525 N N . PRO A 1 313 ? -47.616 -17.178 -13.402 1.00 35.06 313 PRO A N 1
ATOM 2526 C CA . PRO A 1 313 ? -48.187 -16.125 -14.215 1.00 35.06 313 PRO A CA 1
ATOM 2527 C C . PRO A 1 313 ? -48.272 -16.659 -15.642 1.00 35.06 313 PRO A C 1
ATOM 2529 O O . PRO A 1 313 ? -47.277 -17.053 -16.252 1.00 35.06 313 PRO A O 1
ATOM 2532 N N . SER A 1 314 ? -49.507 -16.708 -16.125 1.00 31.98 314 SER A N 1
ATOM 2533 C CA . SER A 1 314 ? -49.872 -16.918 -17.517 1.00 31.98 314 SER A CA 1
ATOM 2534 C C . SER A 1 314 ? -48.952 -16.140 -18.463 1.00 31.98 314 SER A C 1
ATOM 2536 O O . SER A 1 314 ? -48.621 -14.980 -18.232 1.00 31.98 314 SER A O 1
ATOM 2538 N N . SER A 1 315 ? -48.586 -16.813 -19.549 1.00 48.03 315 SER A N 1
ATOM 2539 C CA . SER A 1 315 ? -47.880 -16.324 -20.730 1.00 48.03 315 SER A CA 1
ATOM 2540 C C . SER A 1 315 ? -48.147 -14.854 -21.085 1.00 48.03 315 SER A C 1
ATOM 2542 O O . SER A 1 315 ? -49.272 -14.487 -21.424 1.00 48.03 315 SER A O 1
ATOM 2544 N N . GLY A 1 316 ? -47.075 -14.058 -21.103 1.00 38.28 316 GLY A N 1
ATOM 2545 C CA . GLY A 1 316 ? -47.032 -12.717 -21.697 1.00 38.28 316 GLY A CA 1
ATOM 2546 C C . GLY A 1 316 ? -45.614 -12.179 -21.945 1.00 38.28 316 GLY A C 1
ATOM 2547 O O . GLY A 1 316 ? -45.440 -10.978 -22.107 1.00 38.28 316 GLY A O 1
ATOM 2548 N N . GLY A 1 317 ? -44.583 -13.035 -21.933 1.00 37.88 317 GLY A N 1
ATOM 2549 C CA . GLY A 1 317 ? -43.180 -12.620 -22.024 1.00 37.88 317 GLY A CA 1
ATOM 2550 C C . GLY A 1 317 ? -42.582 -12.875 -23.404 1.00 37.88 317 GLY A C 1
ATOM 2551 O O . GLY A 1 317 ? -42.162 -13.988 -23.704 1.00 37.88 317 GLY A O 1
ATOM 2552 N N . GLY A 1 318 ? -42.519 -11.835 -24.228 1.00 60.62 318 GLY A N 1
ATOM 2553 C CA . GLY A 1 318 ? -41.733 -11.787 -25.463 1.00 60.62 318 GLY A CA 1
ATOM 2554 C C . GLY A 1 318 ? -41.144 -10.389 -25.645 1.00 60.62 318 GLY A C 1
ATOM 2555 O O . GLY A 1 318 ? -41.447 -9.497 -24.859 1.00 60.62 318 GLY A O 1
ATOM 2556 N N . VAL A 1 319 ? -40.343 -10.166 -26.693 1.00 58.56 319 VAL A N 1
ATOM 2557 C CA . VAL A 1 319 ? -39.743 -8.848 -27.029 1.00 58.56 319 VAL A CA 1
ATOM 2558 C C . VAL A 1 319 ? -40.752 -7.687 -27.083 1.00 58.56 319 VAL A C 1
ATOM 2560 O O . VAL A 1 319 ? -40.362 -6.535 -26.946 1.00 58.56 319 VAL A O 1
ATOM 2563 N N . ALA A 1 320 ? -42.048 -7.985 -27.226 1.00 57.56 320 ALA A N 1
ATOM 2564 C CA . ALA A 1 320 ? -43.148 -7.023 -27.179 1.00 57.56 320 ALA A CA 1
ATOM 2565 C C . ALA A 1 320 ? -43.467 -6.468 -25.772 1.00 57.56 320 ALA A C 1
ATOM 2567 O O . ALA A 1 320 ? -44.207 -5.497 -25.666 1.00 57.56 320 ALA A O 1
ATOM 2568 N N . ALA A 1 321 ? -42.938 -7.075 -24.704 1.00 66.31 321 ALA A N 1
ATOM 2569 C CA . ALA A 1 321 ? -43.110 -6.622 -23.321 1.00 66.31 321 ALA A CA 1
ATOM 2570 C C . ALA A 1 321 ? -41.963 -5.715 -22.833 1.00 66.31 321 ALA A C 1
ATOM 2572 O O . ALA A 1 321 ? -42.017 -5.224 -21.709 1.00 66.31 321 ALA A O 1
ATOM 2573 N N . LEU A 1 322 ? -40.924 -5.514 -23.654 1.00 72.06 322 LEU A N 1
ATOM 2574 C CA . LEU A 1 322 ? -39.798 -4.642 -23.325 1.00 72.06 322 LEU A CA 1
ATOM 2575 C C . LEU A 1 322 ? -40.199 -3.175 -23.478 1.00 72.06 322 LEU A C 1
ATOM 2577 O O . LEU A 1 322 ? -40.895 -2.802 -24.427 1.00 72.06 322 LEU A O 1
ATOM 2581 N N . SER A 1 323 ? -39.715 -2.328 -22.571 1.00 79.88 323 SER A N 1
ATOM 2582 C CA . SER A 1 323 ? -39.776 -0.881 -22.776 1.00 79.88 323 SER A CA 1
ATOM 2583 C C . SER A 1 323 ? -38.921 -0.471 -23.983 1.00 79.88 323 SER A C 1
ATOM 2585 O O . SER A 1 323 ? -38.024 -1.198 -24.414 1.00 79.88 323 SER A O 1
ATOM 2587 N N . THR A 1 324 ? -39.178 0.710 -24.549 1.00 78.19 324 THR A N 1
ATOM 2588 C CA . THR A 1 324 ? -38.479 1.181 -25.756 1.00 78.19 324 THR A CA 1
ATOM 2589 C C . THR A 1 324 ? -36.955 1.197 -25.590 1.00 78.19 324 THR A C 1
ATOM 2591 O O . THR A 1 324 ? -36.244 0.836 -26.524 1.00 78.19 324 THR A O 1
ATOM 2594 N N . ASP A 1 325 ? -36.443 1.561 -24.412 1.00 80.50 325 ASP A N 1
ATOM 2595 C CA . ASP A 1 325 ? -34.998 1.626 -24.149 1.00 80.50 325 ASP A CA 1
ATOM 2596 C C . ASP A 1 325 ? -34.374 0.236 -23.938 1.00 80.50 325 ASP A C 1
ATOM 2598 O O . ASP A 1 325 ? -33.256 -0.031 -24.392 1.00 80.50 325 ASP A O 1
ATOM 2602 N N . GLU A 1 326 ? -35.108 -0.693 -23.323 1.00 82.81 326 GLU A N 1
ATOM 2603 C CA . GLU A 1 326 ? -34.682 -2.093 -23.201 1.00 82.81 326 GLU A CA 1
ATOM 2604 C C . GLU A 1 326 ? -34.674 -2.793 -24.562 1.00 82.81 326 GLU A C 1
ATOM 2606 O O . GLU A 1 326 ? -33.783 -3.597 -24.842 1.00 82.81 326 GLU A O 1
ATOM 2611 N N . LEU A 1 327 ? -35.619 -2.445 -25.440 1.00 83.56 327 LEU A N 1
ATOM 2612 C CA . LEU A 1 327 ? -35.676 -2.945 -26.809 1.00 83.56 327 LEU A CA 1
ATOM 2613 C C . LEU A 1 327 ? -34.496 -2.432 -27.649 1.00 83.56 327 LEU A C 1
ATOM 2615 O O . LEU A 1 327 ? -33.889 -3.220 -28.373 1.00 83.56 327 LEU A O 1
ATOM 2619 N N . VAL A 1 328 ? -34.120 -1.152 -27.516 1.00 84.25 328 VAL A N 1
ATOM 2620 C CA . VAL A 1 328 ? -32.898 -0.611 -28.146 1.00 84.25 328 VAL A CA 1
ATOM 2621 C C . VAL A 1 328 ? -31.668 -1.352 -27.625 1.00 84.25 328 VAL A C 1
ATOM 2623 O O . VAL A 1 328 ? -30.867 -1.833 -28.418 1.00 84.25 328 VAL A O 1
ATOM 2626 N N . THR A 1 329 ? -31.543 -1.521 -26.308 1.00 85.62 329 THR A N 1
ATOM 2627 C CA . THR A 1 329 ? -30.396 -2.216 -25.695 1.00 85.62 329 THR A CA 1
ATOM 2628 C C . THR A 1 329 ? -30.293 -3.669 -26.168 1.00 85.62 329 THR A C 1
ATOM 2630 O O . THR A 1 329 ? -29.205 -4.165 -26.463 1.00 85.62 329 THR A O 1
ATOM 2633 N N . TYR A 1 330 ? -31.431 -4.353 -26.289 1.00 86.50 330 TYR A N 1
ATOM 2634 C CA . TYR A 1 330 ? -31.504 -5.702 -26.838 1.00 86.50 330 TYR A CA 1
ATOM 2635 C C . TYR A 1 330 ? -31.021 -5.759 -28.298 1.00 86.50 330 TYR A C 1
ATOM 2637 O O . TYR A 1 330 ? -30.222 -6.634 -28.637 1.00 86.50 330 TYR A O 1
ATOM 2645 N N . LEU A 1 331 ? -31.450 -4.816 -29.145 1.00 85.25 331 LEU A N 1
ATOM 2646 C CA . LEU A 1 331 ? -31.043 -4.746 -30.553 1.00 85.25 331 LEU A CA 1
ATOM 2647 C C . LEU A 1 331 ? -29.563 -4.366 -30.723 1.00 85.25 331 LEU A C 1
ATOM 2649 O O . LEU A 1 331 ? -28.883 -4.978 -31.542 1.00 85.25 331 LEU A O 1
ATOM 2653 N N . VAL A 1 332 ? -29.030 -3.446 -29.911 1.00 88.25 332 VAL A N 1
ATOM 2654 C CA . VAL A 1 332 ? -27.594 -3.099 -29.907 1.00 88.25 332 VAL A CA 1
ATOM 2655 C C . VAL A 1 332 ? -26.745 -4.326 -29.588 1.00 88.25 332 VAL A C 1
ATOM 2657 O O . VAL A 1 332 ? -25.782 -4.614 -30.295 1.00 88.25 332 VAL A O 1
ATOM 2660 N N . ASN A 1 333 ? -27.118 -5.094 -28.560 1.00 87.19 333 ASN A N 1
ATOM 2661 C CA . ASN A 1 333 ? -26.391 -6.311 -28.195 1.00 87.19 333 ASN A CA 1
ATOM 2662 C C . ASN A 1 333 ? -26.431 -7.357 -29.317 1.00 87.19 333 ASN A C 1
ATOM 2664 O O . ASN A 1 333 ? -25.426 -8.009 -29.583 1.00 87.19 333 ASN A O 1
ATOM 2668 N N . LYS A 1 334 ? -27.562 -7.475 -30.022 1.00 87.81 334 LYS A N 1
ATOM 2669 C CA . LYS A 1 334 ? -27.681 -8.340 -31.202 1.00 87.81 334 LYS A CA 1
ATOM 2670 C C . LYS A 1 334 ? -26.788 -7.896 -32.359 1.00 87.81 334 LYS A C 1
ATOM 2672 O O . LYS A 1 334 ? -26.106 -8.736 -32.941 1.00 87.81 334 LYS A O 1
ATOM 2677 N N . GLY A 1 335 ? -26.723 -6.594 -32.634 1.00 87.12 335 GLY A N 1
ATOM 2678 C CA . GLY A 1 335 ? -25.798 -6.033 -33.620 1.00 87.12 335 GLY A CA 1
ATOM 2679 C C . GLY A 1 335 ? -24.327 -6.263 -33.252 1.00 87.12 335 GLY A C 1
ATOM 2680 O O . GLY A 1 335 ? -23.538 -6.660 -34.108 1.00 87.12 335 GLY A O 1
ATOM 2681 N N . LEU A 1 336 ? -23.962 -6.096 -31.974 1.00 85.38 336 LEU A N 1
ATOM 2682 C CA . LEU A 1 336 ? -22.608 -6.369 -31.466 1.00 85.38 336 LEU A CA 1
ATOM 2683 C C . LEU A 1 336 ? -22.223 -7.853 -31.560 1.00 85.38 336 LEU A C 1
ATOM 2685 O O . LEU A 1 336 ? -21.064 -8.163 -31.834 1.00 85.38 336 LEU A O 1
ATOM 2689 N N . ASP A 1 337 ? -23.192 -8.753 -31.398 1.00 82.50 337 ASP A N 1
ATOM 2690 C CA . ASP A 1 337 ? -23.026 -10.198 -31.597 1.00 82.50 337 ASP A CA 1
ATOM 2691 C C . ASP A 1 337 ? -23.010 -10.604 -33.092 1.00 82.50 337 ASP A C 1
ATOM 2693 O O . ASP A 1 337 ? -22.875 -11.786 -33.416 1.00 82.50 337 ASP A O 1
ATOM 2697 N N . GLY A 1 338 ? -23.119 -9.638 -34.016 1.00 82.56 338 GLY A N 1
ATOM 2698 C CA . GLY A 1 338 ? -23.049 -9.841 -35.467 1.00 82.56 338 GLY A CA 1
ATOM 2699 C C . GLY A 1 338 ? -24.376 -10.217 -36.138 1.00 82.56 338 GLY A C 1
ATOM 2700 O O . GLY A 1 338 ? -24.395 -10.495 -37.336 1.00 82.56 338 GLY A O 1
ATOM 2701 N N . ASP A 1 339 ? -25.487 -10.204 -35.401 1.00 82.94 339 ASP A N 1
ATOM 2702 C CA . ASP A 1 339 ? -26.837 -10.518 -35.883 1.00 82.94 339 ASP A CA 1
ATOM 2703 C C . ASP A 1 339 ? -27.542 -9.233 -36.369 1.00 82.94 339 ASP A C 1
ATOM 2705 O O . ASP A 1 339 ? -28.447 -8.699 -35.728 1.00 82.94 339 ASP A O 1
ATOM 2709 N N . MET A 1 340 ? -27.096 -8.696 -37.513 1.00 84.81 340 MET A N 1
ATOM 2710 C CA . MET A 1 340 ? -27.663 -7.467 -38.102 1.00 84.81 340 MET A CA 1
ATOM 2711 C C . MET A 1 340 ? -29.028 -7.679 -38.769 1.00 84.81 340 MET A C 1
ATOM 2713 O O . MET A 1 340 ? -29.761 -6.712 -38.992 1.00 84.81 340 MET A O 1
ATOM 2717 N N . ASP A 1 341 ? -29.401 -8.921 -39.073 1.00 85.56 341 ASP A N 1
ATOM 2718 C CA . ASP A 1 341 ? -30.695 -9.242 -39.681 1.00 85.56 341 ASP A CA 1
ATOM 2719 C C . ASP A 1 341 ? -31.845 -8.987 -38.700 1.00 85.56 341 ASP A C 1
ATOM 2721 O O . ASP A 1 341 ? -32.883 -8.439 -39.084 1.00 85.56 341 ASP A O 1
ATOM 2725 N N . THR A 1 342 ? -31.639 -9.279 -37.412 1.00 82.69 342 THR A N 1
ATOM 2726 C CA . THR A 1 342 ? -32.621 -8.959 -36.361 1.00 82.69 342 THR A CA 1
ATOM 2727 C C . THR A 1 342 ? -32.763 -7.457 -36.106 1.00 82.69 342 THR A C 1
ATOM 2729 O O . THR A 1 342 ? -33.877 -6.991 -35.860 1.00 82.69 342 THR A O 1
ATOM 2732 N N . VAL A 1 343 ? -31.680 -6.681 -36.235 1.00 84.62 343 VAL A N 1
ATOM 2733 C CA . VAL A 1 343 ? -31.716 -5.207 -36.159 1.00 84.62 343 VAL A CA 1
ATOM 2734 C C . VAL A 1 343 ? -32.463 -4.618 -37.358 1.00 84.62 343 VAL A C 1
ATOM 2736 O O . VAL A 1 343 ? -33.367 -3.793 -37.201 1.00 84.62 343 VAL A O 1
ATOM 2739 N N . ASN A 1 344 ? -32.138 -5.079 -38.566 1.00 84.06 344 ASN A N 1
ATOM 2740 C CA . ASN A 1 344 ? -32.715 -4.562 -39.806 1.00 84.06 344 ASN A CA 1
ATOM 2741 C C . ASN A 1 344 ? -34.193 -4.933 -39.987 1.00 84.06 344 ASN A C 1
ATOM 2743 O O . ASN A 1 344 ? -34.970 -4.110 -40.486 1.00 84.06 344 ASN A O 1
ATOM 2747 N N . GLY A 1 345 ? -34.582 -6.132 -39.544 1.00 84.06 345 GLY A N 1
ATOM 2748 C CA . GLY A 1 345 ? -35.951 -6.646 -39.605 1.00 84.06 345 GLY A CA 1
ATOM 2749 C C . GLY A 1 345 ? -36.926 -6.012 -38.608 1.00 84.06 345 GLY A C 1
ATOM 2750 O O . GLY A 1 345 ? -38.123 -6.278 -38.694 1.00 84.06 345 GLY A O 1
ATOM 2751 N N . HIS A 1 346 ? -36.459 -5.167 -37.679 1.00 84.38 346 HIS A N 1
ATOM 2752 C CA . HIS A 1 346 ? -37.347 -4.501 -36.730 1.00 84.38 346 HIS A CA 1
ATOM 2753 C C . HIS A 1 346 ? -38.197 -3.408 -37.408 1.00 84.38 346 HIS A C 1
ATOM 2755 O O . HIS A 1 346 ? -37.681 -2.548 -38.129 1.00 84.38 346 HIS A O 1
ATOM 2761 N N . GLU A 1 347 ? -39.512 -3.426 -37.161 1.00 80.19 347 GLU A N 1
ATOM 2762 C CA . GLU A 1 347 ? -40.490 -2.582 -37.866 1.00 80.19 347 GLU A CA 1
ATOM 2763 C C . GLU A 1 347 ? -40.330 -1.083 -37.557 1.00 80.19 347 GLU A C 1
ATOM 2765 O O . GLU A 1 347 ? -40.499 -0.230 -38.437 1.00 80.19 347 GLU A O 1
ATOM 2770 N N . ASN A 1 348 ? -39.968 -0.735 -36.316 1.00 82.56 348 ASN A N 1
ATOM 2771 C CA . ASN A 1 348 ? -39.851 0.657 -35.896 1.00 82.56 348 ASN A CA 1
ATOM 2772 C C . ASN A 1 348 ? -38.506 1.267 -36.327 1.00 82.56 348 ASN A C 1
ATOM 2774 O O . ASN A 1 348 ? -37.463 1.047 -35.707 1.00 82.56 348 ASN A O 1
ATOM 2778 N N . LYS A 1 349 ? -38.550 2.113 -37.364 1.00 79.75 349 LYS A N 1
ATOM 2779 C CA . LYS A 1 349 ? -37.367 2.785 -37.928 1.00 79.75 349 LYS A CA 1
ATOM 2780 C C . LYS A 1 349 ? -36.614 3.666 -36.924 1.00 79.75 349 LYS A C 1
ATOM 2782 O O . LYS A 1 349 ? -35.402 3.795 -37.050 1.00 79.75 349 LYS A O 1
ATOM 2787 N N . ALA A 1 350 ? -37.304 4.277 -35.958 1.00 81.62 350 ALA A N 1
ATOM 2788 C CA . ALA A 1 350 ? -36.678 5.163 -34.976 1.00 81.62 350 ALA A CA 1
ATOM 2789 C C . ALA A 1 350 ? -35.903 4.376 -33.910 1.00 81.62 350 ALA A C 1
ATOM 2791 O O . ALA A 1 350 ? -34.821 4.793 -33.512 1.00 81.62 350 ALA A O 1
ATOM 2792 N N . VAL A 1 351 ? -36.433 3.225 -33.485 1.00 81.06 351 VAL A N 1
ATOM 2793 C CA . VAL A 1 351 ? -35.745 2.294 -32.575 1.00 81.06 351 VAL A CA 1
ATOM 2794 C C . VAL A 1 351 ? -34.553 1.654 -33.287 1.00 81.06 351 VAL A C 1
ATOM 2796 O O . VAL A 1 351 ? -33.456 1.641 -32.740 1.00 81.06 351 VAL A O 1
ATOM 2799 N N . ARG A 1 352 ? -34.730 1.238 -34.548 1.00 82.06 352 ARG A N 1
ATOM 2800 C CA . ARG A 1 352 ? -33.645 0.711 -35.386 1.00 82.06 352 ARG A CA 1
ATOM 2801 C C . ARG A 1 352 ? -32.531 1.723 -35.650 1.00 82.06 352 ARG A C 1
ATOM 2803 O O . ARG A 1 352 ? -31.390 1.326 -35.739 1.00 82.06 352 ARG A O 1
ATOM 2810 N N . GLY A 1 353 ? -32.846 3.007 -35.821 1.00 76.31 353 GLY A N 1
ATOM 2811 C CA . GLY A 1 353 ? -31.822 4.037 -36.039 1.00 76.31 353 GLY A CA 1
ATOM 2812 C C . GLY A 1 353 ? -31.043 4.418 -34.776 1.00 76.31 353 GLY A C 1
ATOM 2813 O O . GLY A 1 353 ? -30.022 5.091 -34.883 1.00 76.31 353 GLY A O 1
ATOM 2814 N N . LYS A 1 354 ? -31.549 4.045 -33.593 1.00 82.38 354 LYS A N 1
ATOM 2815 C CA . LYS A 1 354 ? -30.879 4.251 -32.302 1.00 82.38 354 LYS A CA 1
ATOM 2816 C C . LYS A 1 354 ? -30.009 3.064 -31.886 1.00 82.38 354 LYS A C 1
ATOM 2818 O O . LYS A 1 354 ? -29.074 3.280 -31.120 1.00 82.38 354 LYS A O 1
ATOM 2823 N N . ALA A 1 355 ? -30.373 1.857 -32.318 1.00 71.56 355 ALA A N 1
ATOM 2824 C CA . ALA A 1 355 ? -29.579 0.646 -32.153 1.00 71.56 355 ALA A CA 1
ATOM 2825 C C . ALA A 1 355 ? -28.483 0.571 -33.220 1.00 71.56 355 ALA A C 1
ATOM 2827 O O . ALA A 1 355 ? -27.390 0.067 -32.884 1.00 71.56 355 ALA A O 1
#

Secondary structure (DSSP, 8-state):
--GGGPPTT-EEEETTT--EEEEEEE-SSSS-EEEE-TTS-EEEE-TTTEEETT-----------SS-TT-EEEEEEEEETTEEEEEEEEEESS-HHHHHHHHH-GGGHHHHSTTEEEEEE----SSGGGGG-GGGS---TT-EEEEEESSS---EEEEEEEEETTTEEEEEE-SSTT--EEEEEEEEEETTEEEEEEEEEEESTTGGGGGTTHHHHTTHHHHHHTTSPP-----TT--S--------TTTT-SSHHHHHHHHHHHHHTT-HHHHHT-S-HHHHHHHHHHHHHHHHHSPPPP-PPPP-------S--SGGGS-HHHHHHHHHHHHHTT-HHHHHT-S-HHHHHH-

Organism: NCBI:txid408172

Foldseek 3Di:
DCVVVDDFQWWKAFQPPRFIFTFHDADPDFFWTWTQGPVRDTDIGGPLRMDTPPDDDDHDDPPDDPADPLQWDDWDWDDDQFKIKTKTKGWAQDDLQLVLCLVLPQQCCCQQPAFFVGKAFCDDDPDPVLRGDPVNFDPDQQGWIWTATPDPDDIDIKGWHDDDRSAKTWIWDDNDPAWIKIWMWGWDADQRGIMIMIMIMTGDNCRVVVCPPSVSNNCSVVSSNVVRDRDGSDDPPPPDDDDDDDPCLLQPDPDLVLSLLQLLVCVLVVNVVSLVPNPDPVSSVSSVVLNVVCVVPVDRDDHDDRPPDDDDDPDDDDLVPDDLVVNLVVLVVCVVVVNCVVLVPDPDPVSSVSD

pLDDT: mean 82.39, std 15.06, range [28.89, 97.94]

Nearest PDB structures (foldseek):
  7wa9-assembly1_A  TM=7.641E-01  e=3.775E-06  Mycolicibacterium smegmatis MC2 155
  1z94-assembly1_A  TM=7.039E-01  e=7.288E-06  Chromobacterium violaceum ATCC 12472
  8h2d-assembly1_A-2  TM=6.839E-01  e=1.486E-05  Mycobacterium tuberculosis H37Rv
  8h0h-assembly2_B  TM=6.663E-01  e=1.194E-05  Mycobacterium tuberculosis H37Rv
  8h2d-assembly2_B-2  TM=6.464E-01  e=3.031E-05  Mycobacterium tuberculosis H37Rv